Protein AF-A0A6N8WVZ4-F1 (afdb_monomer)

pLDDT: mean 86.95, std 9.72, range [44.91, 97.88]

Structure (mmCIF, N/CA/C/O backbone):
data_AF-A0A6N8WVZ4-F1
#
_entry.id   AF-A0A6N8WVZ4-F1
#
loop_
_atom_site.group_PDB
_atom_site.id
_atom_site.type_symbol
_atom_site.label_atom_id
_atom_site.label_alt_id
_atom_site.label_comp_id
_atom_site.label_asym_id
_atom_site.label_entity_id
_atom_site.label_seq_id
_atom_site.pdbx_PDB_ins_code
_atom_site.Cartn_x
_atom_site.Cartn_y
_atom_site.Cartn_z
_atom_site.occupancy
_atom_site.B_iso_or_equiv
_atom_site.auth_seq_id
_atom_site.auth_comp_id
_atom_site.auth_asym_id
_atom_site.auth_atom_id
_atom_site.pdbx_PDB_model_num
ATOM 1 N N . MET A 1 1 ? -8.838 -3.954 21.767 1.00 61.12 1 MET A N 1
ATOM 2 C CA . MET A 1 1 ? -8.403 -4.044 20.353 1.00 61.12 1 MET A CA 1
ATOM 3 C C . MET A 1 1 ? -7.242 -5.026 20.199 1.00 61.12 1 MET A C 1
ATOM 5 O O . MET A 1 1 ? -7.383 -5.978 19.446 1.00 61.12 1 MET A O 1
ATOM 9 N N . ILE A 1 2 ? -6.180 -4.869 20.997 1.00 67.56 2 ILE A N 1
ATOM 10 C CA . ILE A 1 2 ? -4.970 -5.716 21.056 1.00 67.56 2 ILE A CA 1
ATOM 11 C C . ILE A 1 2 ? -5.276 -7.231 21.002 1.00 67.56 2 ILE A C 1
ATOM 13 O O . ILE A 1 2 ? -4.860 -7.887 20.056 1.00 67.56 2 ILE A O 1
ATOM 17 N N . HIS A 1 3 ? -6.106 -7.777 21.901 1.00 67.56 3 HIS A N 1
ATOM 18 C CA . HIS A 1 3 ? -6.432 -9.220 21.909 1.00 67.56 3 HIS A CA 1
ATOM 19 C C . HIS A 1 3 ? -7.090 -9.767 20.631 1.00 67.56 3 HIS A C 1
ATOM 21 O O . HIS A 1 3 ? -6.961 -10.955 20.360 1.00 67.56 3 HIS A O 1
ATOM 27 N N . ARG A 1 4 ? -7.801 -8.935 19.858 1.00 72.19 4 ARG A N 1
ATOM 28 C CA . ARG A 1 4 ? -8.479 -9.380 18.630 1.00 72.19 4 ARG A CA 1
ATOM 29 C C . ARG A 1 4 ? -7.605 -9.251 17.391 1.00 72.19 4 ARG A C 1
ATOM 31 O O . ARG A 1 4 ? -7.777 -10.040 16.478 1.00 72.19 4 ARG A O 1
ATOM 38 N N . LEU A 1 5 ? -6.699 -8.273 17.355 1.00 70.62 5 LEU A N 1
ATOM 39 C CA . LEU A 1 5 ? -5.839 -8.022 16.192 1.00 70.62 5 LEU A CA 1
ATOM 40 C C . LEU A 1 5 ? -4.532 -8.812 16.236 1.00 70.62 5 LEU A C 1
ATOM 42 O O . LEU A 1 5 ? -4.046 -9.235 15.197 1.00 70.62 5 LEU A O 1
ATOM 46 N N . LEU A 1 6 ? -3.979 -9.051 17.424 1.00 73.88 6 LEU A N 1
ATOM 47 C CA . LEU A 1 6 ? -2.686 -9.723 17.552 1.00 73.88 6 LEU A CA 1
ATOM 48 C C . LEU A 1 6 ? -2.629 -11.160 17.025 1.00 73.88 6 LEU A C 1
ATOM 50 O O . LEU A 1 6 ? -1.602 -11.500 16.444 1.00 73.88 6 LEU A O 1
ATOM 54 N N . PRO A 1 7 ? -3.683 -11.992 17.138 1.00 80.94 7 PRO A N 1
ATOM 55 C CA . PRO A 1 7 ? -3.696 -13.287 16.463 1.00 80.94 7 PRO A CA 1
ATOM 56 C C . PRO A 1 7 ? -3.459 -13.152 14.952 1.00 80.94 7 PRO A C 1
ATOM 58 O O . PRO A 1 7 ? -2.631 -13.871 14.401 1.00 80.94 7 PRO A O 1
ATOM 61 N N . TRP A 1 8 ? -4.089 -12.167 14.300 1.00 80.25 8 TRP A N 1
ATOM 62 C CA . TRP A 1 8 ? -3.876 -11.889 12.876 1.00 80.25 8 TRP A CA 1
ATOM 63 C C . TRP A 1 8 ? -2.447 -11.440 12.582 1.00 80.25 8 TRP A C 1
ATOM 65 O O . TRP A 1 8 ? -1.879 -11.852 11.576 1.00 80.25 8 TRP A O 1
ATOM 75 N N . THR A 1 9 ? -1.838 -10.645 13.467 1.00 83.19 9 THR A N 1
ATOM 76 C CA . THR A 1 9 ? -0.431 -10.246 13.331 1.00 83.19 9 THR A CA 1
ATOM 77 C C . THR A 1 9 ? 0.498 -11.457 13.342 1.00 83.19 9 THR A C 1
ATOM 79 O O . THR A 1 9 ? 1.360 -11.559 12.476 1.00 83.19 9 THR A O 1
ATOM 82 N N . PHE A 1 10 ? 0.320 -12.403 14.269 1.00 85.75 10 PHE A N 1
ATOM 83 C CA . PHE A 1 10 ? 1.171 -13.597 14.326 1.00 85.75 10 PHE A CA 1
ATOM 84 C C . PHE A 1 10 ? 0.939 -14.547 13.152 1.00 85.75 10 PHE A C 1
ATOM 86 O O . PHE A 1 10 ? 1.906 -15.087 12.621 1.00 85.75 10 PHE A O 1
ATOM 93 N N . VAL A 1 11 ? -0.309 -14.700 12.697 1.00 88.88 11 VAL A N 1
ATOM 94 C CA . VAL A 1 11 ? -0.609 -15.452 11.469 1.00 88.88 11 VAL A CA 1
ATOM 95 C C . VAL A 1 11 ? 0.087 -14.806 10.270 1.00 88.88 11 VAL A C 1
ATOM 97 O O . VAL A 1 11 ? 0.770 -15.498 9.522 1.00 88.88 11 VAL A O 1
ATOM 100 N N . ALA A 1 12 ? 0.002 -13.482 10.120 1.00 87.62 12 ALA A N 1
ATOM 101 C CA . ALA A 1 12 ? 0.683 -12.763 9.046 1.00 87.62 12 ALA A CA 1
ATOM 102 C C . ALA A 1 12 ? 2.213 -12.904 9.126 1.00 87.62 12 ALA A C 1
ATOM 104 O O . ALA A 1 12 ? 2.861 -13.101 8.102 1.00 87.62 12 ALA A O 1
ATOM 105 N N . LEU A 1 13 ? 2.801 -12.852 10.326 1.00 89.81 13 LEU A N 1
ATOM 106 C CA . LEU A 1 13 ? 4.235 -13.085 10.529 1.00 89.81 13 LEU A CA 1
ATOM 107 C C . LEU A 1 13 ? 4.649 -14.505 10.134 1.00 89.81 13 LEU A C 1
ATOM 109 O O . LEU A 1 13 ? 5.660 -14.667 9.457 1.00 89.81 13 LEU A O 1
ATOM 113 N N . ALA A 1 14 ? 3.864 -15.516 10.510 1.00 90.25 14 ALA A N 1
ATOM 114 C CA . ALA A 1 14 ? 4.122 -16.903 10.138 1.00 90.25 14 ALA A CA 1
ATOM 115 C C . ALA A 1 14 ? 4.023 -17.102 8.618 1.00 90.25 14 ALA A C 1
ATOM 117 O O . ALA A 1 14 ? 4.927 -17.673 8.013 1.00 90.25 14 ALA A O 1
ATOM 118 N N . VAL A 1 15 ? 2.979 -16.560 7.985 1.00 91.94 15 VAL A N 1
ATOM 119 C CA . VAL A 1 15 ? 2.819 -16.590 6.524 1.00 91.94 15 VAL A CA 1
ATOM 120 C C . VAL A 1 15 ? 3.989 -15.883 5.837 1.00 91.94 15 VAL A C 1
ATOM 122 O O . VAL A 1 15 ? 4.564 -16.436 4.903 1.00 91.94 15 VAL A O 1
ATOM 125 N N . ASN A 1 16 ? 4.406 -14.709 6.317 1.00 90.62 16 ASN A N 1
ATOM 126 C CA . ASN A 1 16 ? 5.545 -13.971 5.760 1.00 90.62 16 ASN A CA 1
ATOM 127 C C . ASN A 1 16 ? 6.873 -14.716 5.941 1.00 90.62 16 ASN A C 1
ATOM 129 O O . ASN A 1 16 ? 7.728 -14.645 5.064 1.00 90.62 16 ASN A O 1
ATOM 133 N N . LEU A 1 17 ? 7.053 -15.435 7.052 1.00 90.25 17 LEU A N 1
ATOM 134 C CA . LEU A 1 17 ? 8.236 -16.261 7.285 1.00 90.25 17 LEU A CA 1
ATOM 135 C C . LEU A 1 17 ? 8.289 -17.439 6.305 1.00 90.25 17 LEU A C 1
ATOM 137 O O . LEU A 1 17 ? 9.324 -17.663 5.685 1.00 90.25 17 LEU A O 1
ATOM 141 N N . VAL A 1 18 ? 7.172 -18.156 6.137 1.00 92.88 18 VAL A N 1
ATOM 142 C CA . VAL A 1 18 ? 7.072 -19.307 5.225 1.00 92.88 18 VAL A CA 1
ATOM 143 C C . VAL A 1 18 ? 7.220 -18.869 3.771 1.00 92.88 18 VAL A C 1
ATOM 145 O O . VAL A 1 18 ? 8.019 -19.420 3.028 1.00 92.88 18 VAL A O 1
ATOM 148 N N . THR A 1 19 ? 6.480 -17.850 3.345 1.00 90.19 19 THR A N 1
ATOM 149 C CA . THR A 1 19 ? 6.570 -17.349 1.964 1.00 90.19 19 THR A CA 1
ATOM 150 C C . THR A 1 19 ? 7.916 -16.680 1.685 1.00 90.19 19 THR A C 1
ATOM 152 O O . THR A 1 19 ? 8.476 -16.846 0.606 1.00 90.19 19 THR A O 1
ATOM 155 N N . GLY A 1 20 ? 8.480 -15.971 2.666 1.00 84.88 20 GLY A N 1
ATOM 156 C CA . GLY A 1 20 ? 9.801 -15.356 2.583 1.00 84.88 20 GLY A CA 1
ATOM 157 C C . GLY A 1 20 ? 10.936 -16.371 2.460 1.00 84.88 20 GLY A C 1
ATOM 158 O O . GLY A 1 20 ? 11.857 -16.151 1.674 1.00 84.88 20 GLY A O 1
ATOM 159 N N . SER A 1 21 ? 10.871 -17.491 3.188 1.00 87.88 21 SER A N 1
ATOM 160 C CA . SER A 1 21 ? 11.900 -18.533 3.115 1.00 87.88 21 SER A CA 1
ATOM 161 C C . SER A 1 21 ? 11.953 -19.187 1.734 1.00 87.88 21 SER A C 1
ATOM 163 O O . SER A 1 21 ? 13.048 -19.444 1.237 1.00 87.88 21 SER A O 1
ATOM 165 N N . LEU A 1 22 ? 10.809 -19.348 1.058 1.00 90.81 22 LEU A N 1
ATOM 166 C CA . LEU A 1 22 ? 10.761 -19.843 -0.323 1.00 90.81 22 LEU A CA 1
ATOM 167 C C . LEU A 1 22 ? 11.567 -18.960 -1.288 1.00 90.81 22 LEU A C 1
ATOM 169 O O . LEU A 1 22 ? 12.252 -19.488 -2.158 1.00 90.81 22 LEU A O 1
ATOM 173 N N . PHE A 1 23 ? 11.559 -17.633 -1.116 1.00 85.12 23 PHE A N 1
ATOM 174 C CA . PHE A 1 23 ? 12.371 -16.735 -1.949 1.00 85.12 23 PHE A CA 1
ATOM 175 C C . PHE A 1 23 ? 13.873 -16.907 -1.712 1.00 85.12 23 PHE A C 1
ATOM 177 O O . PHE A 1 23 ? 14.650 -16.901 -2.669 1.00 85.12 23 PHE A O 1
ATOM 184 N N . VAL A 1 24 ? 14.280 -17.095 -0.453 1.00 87.25 24 VAL A N 1
ATOM 185 C CA . VAL A 1 24 ? 15.683 -17.362 -0.105 1.00 87.25 24 VAL A CA 1
ATOM 186 C C . VAL A 1 24 ? 16.134 -18.689 -0.710 1.00 87.25 24 VAL A C 1
ATOM 188 O O . VAL A 1 24 ? 17.209 -18.749 -1.295 1.00 87.25 24 VAL A O 1
ATOM 191 N N . LEU A 1 25 ? 15.293 -19.726 -0.643 1.00 90.44 25 LEU A N 1
ATOM 192 C CA . LEU A 1 25 ? 15.574 -21.025 -1.257 1.00 90.44 25 LEU A CA 1
ATOM 193 C C . LEU A 1 25 ? 15.633 -20.947 -2.788 1.00 90.44 25 LEU A C 1
ATOM 195 O O . LEU A 1 25 ? 16.476 -21.595 -3.399 1.00 90.44 25 LEU A O 1
ATOM 199 N N . ALA A 1 26 ? 14.774 -20.135 -3.410 1.00 89.25 26 ALA A N 1
ATOM 200 C CA . ALA A 1 26 ? 14.734 -19.983 -4.860 1.00 89.25 26 ALA A CA 1
ATOM 201 C C . ALA A 1 26 ? 15.946 -19.222 -5.426 1.00 89.25 26 ALA A C 1
ATOM 203 O O . ALA A 1 26 ? 16.361 -19.486 -6.552 1.00 89.25 26 ALA A O 1
ATOM 204 N N . ARG A 1 27 ? 16.509 -18.253 -4.685 1.00 86.25 27 ARG A N 1
ATOM 205 C CA . ARG A 1 27 ? 17.673 -17.453 -5.126 1.00 86.25 27 ARG A CA 1
ATOM 206 C C . ARG A 1 27 ? 18.681 -17.206 -3.992 1.00 86.25 27 ARG A C 1
ATOM 208 O O . ARG A 1 27 ? 18.906 -16.049 -3.631 1.00 86.25 27 ARG A O 1
ATOM 215 N N . PRO A 1 28 ? 19.345 -18.243 -3.455 1.00 89.44 28 PRO A N 1
ATOM 216 C CA . PRO A 1 28 ? 20.140 -18.133 -2.229 1.00 89.44 28 PRO A CA 1
ATOM 217 C C . PRO A 1 28 ? 21.247 -17.081 -2.328 1.00 89.44 28 PRO A C 1
ATOM 219 O O . PRO A 1 28 ? 21.386 -16.253 -1.432 1.00 89.44 28 PRO A O 1
ATOM 222 N N . VAL A 1 29 ? 21.962 -17.018 -3.454 1.00 85.06 29 VAL A N 1
ATOM 223 C CA . VAL A 1 29 ? 23.049 -16.043 -3.663 1.00 85.06 29 VAL A CA 1
ATOM 224 C C . VAL A 1 29 ? 22.549 -14.595 -3.574 1.00 85.06 29 VAL A C 1
ATOM 226 O O . VAL A 1 29 ? 23.193 -13.766 -2.934 1.00 85.06 29 VAL A O 1
ATOM 229 N N . ARG A 1 30 ? 21.367 -14.293 -4.137 1.00 81.31 30 ARG A N 1
ATOM 230 C CA . ARG A 1 30 ? 20.791 -12.935 -4.127 1.00 81.31 30 ARG A CA 1
ATOM 231 C C . ARG A 1 30 ? 20.369 -12.486 -2.730 1.00 81.31 30 ARG A C 1
ATOM 233 O O . ARG A 1 30 ? 20.331 -11.288 -2.474 1.00 81.31 30 ARG A O 1
ATOM 240 N N . TYR A 1 31 ? 20.021 -13.419 -1.845 1.00 84.38 31 TYR A N 1
ATOM 241 C CA . TYR A 1 31 ? 19.524 -13.087 -0.510 1.00 84.38 31 TYR A CA 1
ATOM 242 C C . TYR A 1 31 ? 20.599 -13.164 0.575 1.00 84.38 31 TYR A C 1
ATOM 244 O O . TYR A 1 31 ? 20.563 -12.365 1.504 1.00 84.38 31 TYR A O 1
ATOM 252 N N . VAL A 1 32 ? 21.557 -14.086 0.465 1.00 86.06 32 VAL A N 1
ATOM 253 C CA . VAL A 1 32 ? 22.571 -14.312 1.507 1.00 86.06 32 VAL A CA 1
ATOM 254 C C . VAL A 1 32 ? 23.637 -13.214 1.521 1.00 86.06 32 VAL A C 1
ATOM 256 O O . VAL A 1 32 ? 24.032 -12.771 2.594 1.00 86.06 32 VAL A O 1
ATOM 259 N N . TYR A 1 33 ? 24.075 -12.737 0.353 1.00 85.06 33 TYR A N 1
ATOM 260 C CA . TYR A 1 33 ? 25.182 -11.773 0.249 1.00 85.06 33 TYR A CA 1
ATOM 261 C C . TYR A 1 33 ? 24.731 -10.320 0.055 1.00 85.06 33 TYR A C 1
ATOM 263 O O . TYR A 1 33 ? 25.550 -9.440 -0.195 1.00 85.06 33 TYR A O 1
ATOM 271 N N . ASN A 1 34 ? 23.430 -10.047 0.157 1.00 87.38 34 ASN A N 1
ATOM 272 C CA . ASN A 1 34 ? 22.883 -8.727 -0.125 1.00 87.38 34 ASN A CA 1
ATOM 273 C C . ASN A 1 34 ? 22.783 -7.877 1.158 1.00 87.38 34 ASN A C 1
ATOM 275 O O . ASN A 1 34 ? 22.018 -8.231 2.062 1.00 87.38 34 ASN A O 1
ATOM 279 N N . PRO A 1 35 ? 23.481 -6.728 1.249 1.00 89.56 35 PRO A N 1
ATOM 280 C CA . PRO A 1 35 ? 23.473 -5.888 2.451 1.00 89.56 35 PRO A CA 1
ATOM 281 C C . PRO A 1 35 ? 22.079 -5.337 2.791 1.00 89.56 35 PRO A C 1
ATOM 283 O O . PRO A 1 35 ? 21.769 -5.109 3.962 1.00 89.56 35 PRO A O 1
ATOM 286 N N . VAL A 1 36 ? 21.197 -5.186 1.796 1.00 90.75 36 VAL A N 1
ATOM 287 C CA . VAL A 1 36 ? 19.809 -4.747 1.999 1.00 90.75 36 VAL A CA 1
ATOM 288 C C . VAL A 1 36 ? 19.005 -5.797 2.767 1.00 90.75 36 VAL A C 1
ATOM 290 O O . VAL A 1 36 ? 18.137 -5.450 3.568 1.00 90.75 36 VAL A O 1
ATOM 293 N N . VAL A 1 37 ? 19.305 -7.087 2.578 1.00 91.06 37 VAL A N 1
ATOM 294 C CA . VAL A 1 37 ? 18.673 -8.167 3.350 1.00 91.06 37 VAL A CA 1
ATOM 295 C C . VAL A 1 37 ? 19.109 -8.098 4.810 1.00 91.06 37 VAL A C 1
ATOM 297 O O . VAL A 1 37 ? 18.257 -8.179 5.694 1.00 91.06 37 VAL A O 1
ATOM 300 N N . SER A 1 38 ? 20.394 -7.860 5.078 1.00 90.75 38 SER A N 1
ATOM 301 C CA . SER A 1 38 ? 20.900 -7.660 6.442 1.00 90.75 38 SER A CA 1
ATOM 302 C C . SER A 1 38 ? 20.220 -6.473 7.128 1.00 90.75 38 SER A C 1
AT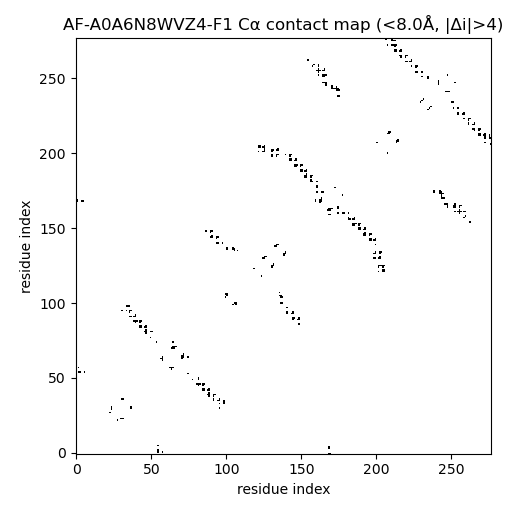OM 304 O O . SER A 1 38 ? 19.742 -6.608 8.254 1.00 90.75 38 SER A O 1
ATOM 306 N N . PHE A 1 39 ? 20.078 -5.340 6.431 1.00 92.69 39 PHE A N 1
ATOM 307 C CA . PHE A 1 39 ? 19.326 -4.188 6.935 1.00 92.69 39 PHE A CA 1
ATOM 308 C C . PHE A 1 39 ? 17.852 -4.534 7.201 1.00 92.69 39 PHE A C 1
ATOM 310 O O . PHE A 1 39 ? 17.313 -4.221 8.264 1.00 92.69 39 PHE A O 1
ATOM 317 N N . LYS A 1 40 ? 17.202 -5.259 6.281 1.00 92.88 40 LYS A N 1
ATOM 318 C CA . LYS A 1 40 ? 15.819 -5.721 6.455 1.00 92.88 40 LYS A CA 1
ATOM 319 C C . LYS A 1 40 ? 15.662 -6.555 7.722 1.00 92.88 40 LYS A C 1
ATOM 321 O O . LYS A 1 40 ? 14.704 -6.347 8.462 1.00 92.88 40 LYS A O 1
ATOM 326 N N . LEU A 1 41 ? 16.582 -7.483 7.982 1.00 93.06 41 LEU A N 1
ATOM 327 C CA . LEU A 1 41 ? 16.564 -8.316 9.185 1.00 93.06 41 LEU A CA 1
ATOM 328 C C . LEU A 1 41 ? 16.846 -7.497 10.452 1.00 93.06 41 LEU A C 1
ATOM 330 O O . LEU A 1 41 ? 16.158 -7.694 11.455 1.00 93.06 41 LEU A O 1
ATOM 334 N N . ALA A 1 42 ? 17.766 -6.530 10.389 1.00 94.69 42 ALA A N 1
ATOM 335 C CA . ALA A 1 42 ? 18.060 -5.607 11.486 1.00 94.69 42 ALA A CA 1
ATOM 336 C C . ALA A 1 42 ? 16.858 -4.725 11.867 1.00 94.69 42 ALA A C 1
ATOM 338 O O . ALA A 1 42 ? 16.727 -4.341 13.024 1.00 94.69 42 ALA A O 1
ATOM 339 N N . CYS A 1 43 ? 15.945 -4.442 10.933 1.00 95.31 43 CYS A N 1
ATOM 340 C CA . CYS A 1 43 ? 14.665 -3.802 11.241 1.00 95.31 43 CYS A CA 1
ATOM 341 C C . CYS A 1 43 ? 13.584 -4.810 11.673 1.00 95.31 43 CYS A C 1
ATOM 343 O O . CYS A 1 43 ? 12.841 -4.557 12.622 1.00 95.31 43 CYS A O 1
ATOM 345 N N . LEU A 1 44 ? 13.480 -5.956 10.993 1.00 93.69 44 LEU A N 1
ATOM 346 C CA . LEU A 1 44 ? 12.410 -6.933 11.208 1.00 93.69 44 LEU A CA 1
ATOM 347 C C . LEU A 1 44 ? 12.492 -7.595 12.586 1.00 93.69 44 LEU A C 1
ATOM 349 O O . LEU A 1 44 ? 11.471 -7.719 13.259 1.00 93.69 44 LEU A O 1
ATOM 353 N N . ILE A 1 45 ? 13.685 -8.017 13.013 1.00 94.44 45 ILE A N 1
ATOM 354 C CA . ILE A 1 45 ? 13.865 -8.750 14.272 1.00 94.44 45 ILE A CA 1
ATOM 355 C C . ILE A 1 45 ? 13.429 -7.888 15.473 1.00 94.44 45 ILE A C 1
ATOM 357 O O . ILE A 1 45 ? 12.573 -8.348 16.236 1.00 94.44 45 ILE A O 1
ATOM 361 N N . PRO A 1 46 ? 13.894 -6.628 15.630 1.00 95.00 46 PRO A N 1
ATOM 362 C CA . PRO A 1 46 ? 13.389 -5.745 16.678 1.00 95.00 46 PRO A CA 1
ATOM 363 C C . PRO A 1 46 ? 11.891 -5.462 16.560 1.00 95.00 46 PRO A C 1
ATOM 365 O O . PRO A 1 46 ? 11.204 -5.451 17.578 1.00 95.00 46 PRO A O 1
ATOM 368 N N . ALA A 1 47 ? 11.357 -5.269 15.347 1.00 93.25 47 ALA A N 1
ATOM 369 C CA . ALA A 1 47 ? 9.925 -5.027 15.145 1.00 93.25 47 ALA A CA 1
ATOM 370 C C . ALA A 1 47 ? 9.061 -6.182 15.673 1.00 93.25 47 ALA A C 1
ATOM 372 O O . ALA A 1 47 ? 8.085 -5.958 16.393 1.00 93.25 47 ALA A O 1
ATOM 373 N N . VAL A 1 48 ? 9.449 -7.424 15.368 1.00 92.62 48 VAL A N 1
ATOM 374 C CA . VAL A 1 48 ? 8.766 -8.624 15.864 1.00 92.62 48 VAL A CA 1
ATOM 375 C C . VAL A 1 48 ? 8.942 -8.769 17.375 1.00 92.62 48 VAL A C 1
ATOM 377 O O . VAL A 1 48 ? 7.965 -9.043 18.071 1.00 92.62 48 VAL A O 1
ATOM 380 N N . ALA A 1 49 ? 10.147 -8.533 17.902 1.00 93.19 49 ALA A N 1
ATOM 381 C CA . ALA A 1 49 ? 10.413 -8.599 19.339 1.00 93.19 49 ALA A CA 1
ATOM 382 C C . ALA A 1 49 ? 9.572 -7.581 20.130 1.00 93.19 49 ALA A C 1
ATOM 384 O O . ALA A 1 49 ? 8.966 -7.930 21.143 1.00 93.19 49 ALA A O 1
ATOM 385 N N . MET A 1 50 ? 9.463 -6.342 19.642 1.00 93.12 50 MET A N 1
ATOM 386 C CA . MET A 1 50 ? 8.620 -5.298 20.231 1.00 93.12 50 MET A CA 1
ATOM 387 C C . MET A 1 50 ? 7.129 -5.658 20.174 1.00 93.12 50 MET A C 1
ATOM 389 O O . MET A 1 50 ? 6.422 -5.507 21.173 1.00 93.12 50 MET A O 1
ATOM 393 N N . ALA A 1 51 ? 6.646 -6.182 19.042 1.00 89.12 51 ALA A N 1
ATOM 394 C CA . ALA A 1 51 ? 5.263 -6.643 18.910 1.00 89.12 51 ALA A CA 1
ATOM 395 C C . ALA A 1 51 ? 4.952 -7.793 19.884 1.00 89.12 51 ALA A C 1
ATOM 397 O O . ALA A 1 51 ? 3.913 -7.785 20.554 1.00 89.12 51 ALA A O 1
ATOM 398 N N . PHE A 1 52 ? 5.878 -8.747 20.015 1.00 89.75 52 PHE A N 1
ATOM 399 C CA . PHE A 1 52 ? 5.779 -9.838 20.978 1.00 89.75 52 PHE A CA 1
ATOM 400 C C . PHE A 1 52 ? 5.789 -9.325 22.421 1.00 89.75 52 PHE A C 1
ATOM 402 O O . PHE A 1 52 ? 4.954 -9.750 23.216 1.00 89.75 52 PHE A O 1
ATOM 409 N N . ALA A 1 53 ? 6.659 -8.369 22.759 1.00 90.00 53 ALA A N 1
ATOM 410 C CA . ALA A 1 53 ? 6.720 -7.771 24.091 1.00 90.00 53 ALA A CA 1
ATOM 411 C C . ALA A 1 53 ? 5.400 -7.080 24.473 1.00 90.00 53 ALA A C 1
ATOM 413 O O . ALA A 1 53 ? 4.868 -7.329 25.557 1.00 90.00 53 ALA A O 1
ATOM 414 N N . ILE A 1 54 ? 4.819 -6.279 23.569 1.00 88.50 54 ILE A N 1
ATOM 415 C CA . ILE A 1 54 ? 3.510 -5.638 23.784 1.00 88.50 54 ILE A CA 1
ATOM 416 C C . ILE A 1 54 ? 2.420 -6.685 24.021 1.00 88.50 54 ILE A C 1
ATOM 418 O O . ILE A 1 54 ? 1.629 -6.552 24.960 1.00 88.50 54 ILE A O 1
ATOM 422 N N . TRP A 1 55 ? 2.375 -7.723 23.183 1.00 86.75 55 TRP A N 1
ATOM 423 C CA . TRP A 1 55 ? 1.405 -8.807 23.316 1.00 86.75 55 TRP A CA 1
ATOM 424 C C . TRP A 1 55 ? 1.549 -9.545 24.644 1.00 86.75 55 TRP A C 1
ATOM 426 O O . TRP A 1 55 ? 0.563 -9.726 25.360 1.00 86.75 55 TRP A O 1
ATOM 436 N N . TRP A 1 56 ? 2.776 -9.933 24.984 1.00 87.81 56 TRP A N 1
ATOM 437 C CA . TRP A 1 56 ? 3.100 -10.689 26.184 1.00 87.81 56 TRP A CA 1
ATOM 438 C C . TRP A 1 56 ? 2.717 -9.922 27.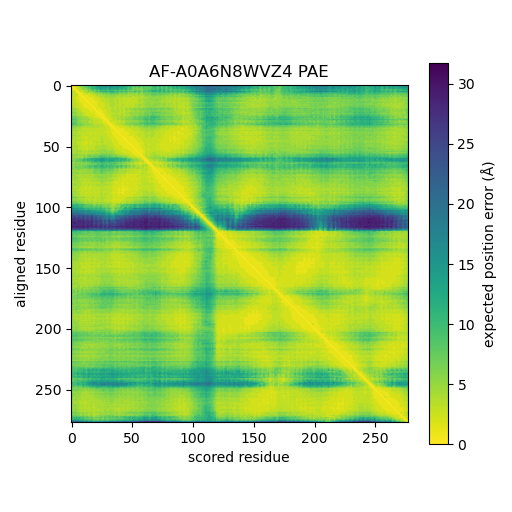450 1.00 87.81 56 TRP A C 1
ATOM 440 O O . TRP A 1 56 ? 2.032 -10.465 28.318 1.00 87.81 56 TRP A O 1
ATOM 450 N N . MET A 1 57 ? 3.080 -8.638 27.531 1.00 88.44 57 MET A N 1
ATOM 451 C CA . MET A 1 57 ? 2.734 -7.785 28.672 1.00 88.44 57 MET A CA 1
ATOM 452 C C . MET A 1 57 ? 1.222 -7.584 28.795 1.00 88.44 57 MET A C 1
ATOM 454 O O . MET A 1 57 ? 0.672 -7.718 29.887 1.00 88.44 57 MET A O 1
ATOM 458 N N . ASN A 1 58 ? 0.524 -7.354 27.679 1.00 85.88 58 ASN A N 1
ATOM 459 C CA . ASN A 1 58 ? -0.929 -7.188 27.698 1.00 85.88 58 ASN A CA 1
ATOM 460 C C . ASN A 1 58 ? -1.686 -8.500 27.997 1.00 85.88 58 ASN A C 1
ATOM 462 O O . ASN A 1 58 ? -2.833 -8.455 28.436 1.00 85.88 58 ASN A O 1
ATOM 466 N N . ARG A 1 59 ? -1.078 -9.672 27.759 1.00 84.25 59 ARG A N 1
ATOM 467 C CA . ARG A 1 59 ? -1.648 -10.968 28.161 1.00 84.25 59 ARG A CA 1
ATOM 468 C C . ARG A 1 59 ? -1.502 -11.218 29.664 1.00 84.25 59 ARG A C 1
ATOM 470 O O . ARG A 1 59 ? -2.380 -11.842 30.246 1.00 84.25 59 ARG A O 1
ATOM 477 N N . ARG A 1 60 ? -0.406 -10.755 30.275 1.00 85.62 60 ARG A N 1
ATOM 478 C CA . ARG A 1 60 ? -0.159 -10.911 31.718 1.00 85.62 60 ARG A CA 1
ATOM 479 C C . ARG A 1 60 ? -1.063 -10.026 32.567 1.00 85.62 60 ARG A C 1
ATOM 481 O O . ARG A 1 60 ? -1.517 -10.462 33.615 1.00 85.62 60 ARG A O 1
ATOM 488 N N . GLU A 1 61 ? -1.306 -8.796 32.127 1.00 84.31 61 GLU A N 1
ATOM 489 C CA . GLU A 1 61 ? -2.078 -7.827 32.898 1.00 84.31 61 GLU A CA 1
ATOM 490 C C . GLU A 1 61 ? -2.914 -6.933 31.974 1.00 84.31 61 GLU A C 1
ATOM 492 O O . GLU A 1 61 ? -2.387 -6.205 31.127 1.00 84.31 61 GLU A O 1
ATOM 497 N N . HIS A 1 62 ? -4.238 -6.963 32.148 1.00 80.00 62 HIS A N 1
ATOM 498 C CA . HIS A 1 62 ? -5.137 -6.095 31.392 1.00 80.00 62 HIS A CA 1
ATOM 499 C C . HIS A 1 62 ? -4.851 -4.619 31.699 1.00 80.00 62 HIS A C 1
ATOM 501 O O . HIS A 1 62 ? -4.804 -4.203 32.859 1.00 80.00 62 HIS A O 1
ATOM 507 N N . GLY A 1 63 ? -4.657 -3.827 30.641 1.00 80.88 63 GLY A N 1
ATOM 508 C CA . GLY A 1 63 ? -4.383 -2.393 30.755 1.00 80.88 63 GLY A CA 1
ATOM 509 C C . GLY A 1 63 ? -2.978 -2.057 31.261 1.00 80.88 63 GLY A C 1
ATOM 510 O O . GLY A 1 63 ? -2.760 -0.923 31.672 1.00 80.88 63 GLY A O 1
ATOM 511 N N . TYR A 1 64 ? -2.023 -3.001 31.227 1.00 86.25 64 TYR A N 1
ATOM 512 C CA . TYR A 1 64 ? -0.650 -2.823 31.733 1.00 86.25 64 TYR A CA 1
ATOM 513 C C . TYR A 1 64 ? -0.023 -1.464 31.371 1.00 86.25 64 TYR A C 1
ATOM 515 O O . TYR A 1 64 ? 0.558 -0.800 32.232 1.00 86.25 64 TYR A O 1
ATOM 523 N N . TRP A 1 65 ? -0.164 -1.055 30.105 1.00 85.75 65 TRP A N 1
ATOM 524 C CA . TRP A 1 65 ? 0.453 0.141 29.527 1.00 85.75 65 TRP A CA 1
ATOM 525 C C . TRP A 1 65 ? -0.219 1.463 29.922 1.00 85.75 65 TRP A C 1
ATOM 527 O O . TRP A 1 65 ? 0.413 2.508 29.826 1.00 85.75 65 TRP A O 1
ATOM 537 N N . GLU A 1 66 ? -1.471 1.431 30.379 1.00 87.44 66 GLU A N 1
ATOM 538 C CA . GLU A 1 66 ? -2.266 2.630 30.694 1.00 87.44 66 GLU A CA 1
ATOM 539 C C . GLU A 1 66 ? -2.222 2.993 32.187 1.00 87.44 66 GLU A C 1
ATOM 541 O O . GLU A 1 66 ? -2.711 4.045 32.586 1.00 87.44 66 GLU A O 1
ATOM 546 N N . ARG A 1 67 ? -1.609 2.147 33.027 1.00 86.75 67 ARG A N 1
ATOM 547 C CA . ARG A 1 67 ? -1.608 2.320 34.489 1.00 86.75 67 ARG A CA 1
ATOM 548 C C . ARG A 1 67 ? -0.721 3.443 35.001 1.00 86.75 67 ARG A C 1
ATOM 550 O O . ARG A 1 67 ? -1.021 4.018 36.041 1.00 86.75 67 ARG A O 1
ATOM 557 N N . THR A 1 68 ? 0.396 3.713 34.333 1.00 91.81 68 THR A N 1
ATOM 558 C CA . THR A 1 68 ? 1.332 4.758 34.756 1.00 91.81 68 THR A CA 1
ATOM 559 C C . THR A 1 68 ? 1.776 5.597 33.565 1.00 91.81 68 THR A C 1
ATOM 561 O O . THR A 1 68 ? 1.925 5.064 32.459 1.00 91.81 68 THR A O 1
ATOM 564 N N . PRO A 1 69 ? 2.045 6.900 33.770 1.00 91.81 69 PRO A N 1
ATOM 565 C CA . PRO A 1 69 ? 2.508 7.777 32.697 1.00 91.81 69 PRO A CA 1
ATOM 566 C C . PRO A 1 69 ? 3.827 7.288 32.085 1.00 91.81 69 PRO A C 1
ATOM 568 O O . PRO A 1 69 ? 4.014 7.389 30.875 1.00 91.81 69 PRO A O 1
ATOM 571 N N . VAL A 1 70 ? 4.703 6.679 32.895 1.00 92.69 70 VAL A N 1
ATOM 572 C CA . VAL A 1 70 ? 5.963 6.081 32.429 1.00 92.69 70 VAL A CA 1
ATOM 573 C C . VAL A 1 70 ? 5.697 4.934 31.455 1.00 92.69 70 VAL A C 1
ATOM 575 O O . VAL A 1 70 ? 6.226 4.951 30.349 1.00 92.69 70 VAL A O 1
ATOM 578 N N . ARG A 1 71 ? 4.829 3.974 31.811 1.00 91.19 71 ARG A N 1
ATOM 579 C CA . ARG A 1 71 ? 4.499 2.839 30.931 1.00 91.19 71 ARG A CA 1
ATOM 580 C C . ARG A 1 71 ? 3.831 3.302 29.641 1.00 91.19 71 ARG A C 1
ATOM 582 O O . ARG A 1 71 ? 4.155 2.785 28.575 1.00 91.19 71 ARG A O 1
ATOM 589 N N . LEU A 1 72 ? 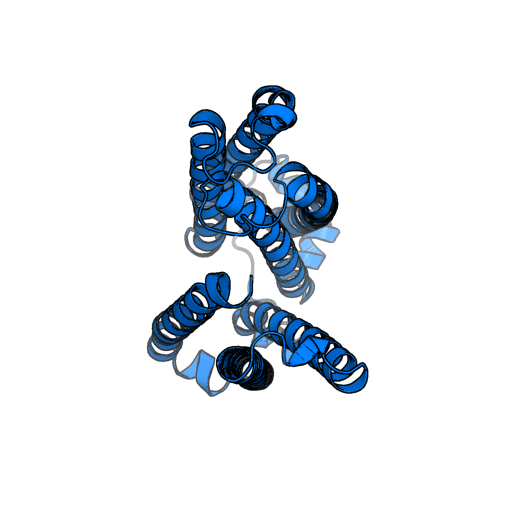2.956 4.303 29.716 1.00 90.38 72 LEU A N 1
ATOM 590 C CA . LEU A 1 72 ? 2.332 4.884 28.531 1.00 90.38 72 LEU A CA 1
ATOM 591 C C . LEU A 1 72 ? 3.373 5.554 27.620 1.00 90.38 72 LEU A C 1
ATOM 593 O O . LEU A 1 72 ? 3.330 5.381 26.402 1.00 90.38 72 LEU A O 1
ATOM 597 N N . GLY A 1 73 ? 4.328 6.283 28.203 1.00 91.50 73 GLY A N 1
ATOM 598 C CA . GLY A 1 73 ? 5.466 6.860 27.487 1.00 91.50 73 GLY A CA 1
ATOM 599 C C . GLY A 1 73 ? 6.315 5.790 26.797 1.00 91.50 73 GLY A C 1
ATOM 600 O O . GLY A 1 73 ? 6.595 5.904 25.605 1.00 91.50 73 GLY A O 1
ATOM 601 N N . THR A 1 74 ? 6.637 4.703 27.502 1.00 91.12 74 THR A N 1
ATOM 602 C CA . THR A 1 74 ? 7.360 3.554 26.938 1.00 91.12 74 THR A CA 1
ATOM 603 C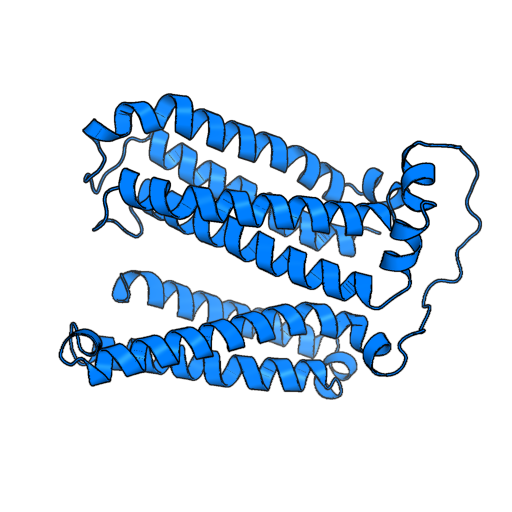 C . THR A 1 74 ? 6.585 2.905 25.791 1.00 91.12 74 THR A C 1
ATOM 605 O O . THR A 1 74 ? 7.165 2.650 24.741 1.00 91.12 74 THR A O 1
ATOM 608 N N . ALA A 1 75 ? 5.274 2.689 25.937 1.00 90.62 75 ALA A N 1
ATOM 609 C CA . ALA A 1 75 ? 4.439 2.125 24.875 1.00 90.62 75 ALA A CA 1
ATOM 610 C C . ALA A 1 75 ? 4.448 3.000 23.612 1.00 90.62 75 ALA A C 1
ATOM 612 O O . ALA A 1 75 ? 4.539 2.481 22.501 1.00 90.62 75 ALA A O 1
ATOM 613 N N . ARG A 1 76 ? 4.393 4.329 23.775 1.00 92.50 76 ARG A N 1
ATOM 614 C CA . ARG A 1 76 ? 4.490 5.287 22.663 1.00 92.50 76 ARG A CA 1
ATOM 615 C C . ARG A 1 76 ? 5.859 5.236 21.991 1.00 92.50 76 ARG A C 1
ATOM 617 O O . ARG A 1 76 ? 5.916 5.192 20.767 1.00 92.50 76 ARG A O 1
ATOM 624 N N . ALA A 1 77 ? 6.940 5.185 22.768 1.00 93.31 77 ALA A N 1
ATOM 625 C CA . ALA A 1 77 ? 8.291 5.049 22.230 1.00 93.31 77 ALA A CA 1
ATOM 626 C C . ALA A 1 77 ? 8.454 3.739 21.441 1.00 93.31 77 ALA A C 1
ATOM 628 O O . ALA A 1 77 ? 8.891 3.771 20.293 1.00 93.31 77 ALA A O 1
ATOM 629 N N . ILE A 1 78 ? 8.011 2.605 22.002 1.00 93.25 78 ILE A N 1
ATOM 630 C CA . ILE A 1 78 ? 8.009 1.304 21.314 1.00 93.25 78 ILE A CA 1
ATOM 631 C C . ILE A 1 78 ? 7.195 1.383 20.019 1.00 93.25 78 ILE A C 1
ATOM 633 O O . ILE A 1 78 ? 7.643 0.885 18.991 1.00 93.25 78 ILE A O 1
ATOM 637 N N . ALA A 1 79 ? 6.022 2.020 20.035 1.00 90.94 79 ALA A N 1
ATOM 638 C CA . ALA A 1 79 ? 5.189 2.159 18.844 1.00 90.94 79 ALA A CA 1
ATOM 639 C C . ALA A 1 79 ? 5.885 2.967 17.734 1.00 90.94 79 ALA A C 1
ATOM 641 O O . ALA A 1 79 ? 5.847 2.551 16.578 1.00 90.94 79 ALA A O 1
ATOM 642 N N . VAL A 1 80 ? 6.552 4.077 18.075 1.00 94.25 80 VAL A N 1
ATOM 643 C CA . VAL A 1 80 ? 7.308 4.896 17.110 1.00 94.25 80 VAL A CA 1
ATOM 644 C C . VAL A 1 80 ? 8.480 4.108 16.531 1.00 94.25 80 VAL A C 1
ATOM 646 O O . VAL A 1 80 ? 8.608 4.017 15.313 1.00 94.25 80 VAL A O 1
ATOM 649 N N . VAL A 1 81 ? 9.296 3.477 17.381 1.00 95.56 81 VAL A N 1
ATOM 650 C CA . VAL A 1 81 ? 10.446 2.677 16.929 1.00 95.56 81 VAL A CA 1
ATOM 651 C C . VAL A 1 81 ? 9.977 1.501 16.072 1.00 95.56 81 VAL A C 1
ATOM 653 O O . VAL A 1 81 ? 10.509 1.276 14.989 1.00 95.56 81 VAL A O 1
ATOM 656 N N . SER A 1 82 ? 8.921 0.801 16.492 1.00 94.56 82 SER A N 1
ATOM 657 C CA . SER A 1 82 ? 8.307 -0.278 15.717 1.00 94.56 82 SER A CA 1
ATOM 658 C C . SER A 1 82 ? 7.818 0.209 14.356 1.00 94.56 82 SER A C 1
ATOM 660 O O . SER A 1 82 ? 8.018 -0.492 13.369 1.00 94.56 82 SER A O 1
ATOM 662 N N . LEU A 1 83 ? 7.182 1.380 14.275 1.00 92.06 83 LEU A N 1
ATOM 663 C CA . LEU A 1 83 ? 6.716 1.938 13.007 1.00 92.06 83 LEU A CA 1
ATOM 664 C C . LEU A 1 83 ? 7.893 2.248 12.072 1.00 92.06 83 LEU A C 1
ATOM 666 O O . LEU A 1 83 ? 7.853 1.862 10.905 1.00 92.06 83 LEU A O 1
ATOM 670 N N . CYS A 1 84 ? 8.961 2.860 12.590 1.00 94.88 84 CYS A N 1
ATOM 671 C CA . CYS A 1 84 ? 10.189 3.107 11.831 1.00 94.88 84 CYS A CA 1
ATOM 672 C C . CYS A 1 84 ? 10.817 1.802 11.321 1.00 94.88 84 CYS A C 1
ATOM 674 O O . CYS A 1 84 ? 11.193 1.717 10.153 1.00 94.88 84 CYS A O 1
ATOM 676 N N . CYS A 1 85 ? 10.875 0.762 12.157 1.00 95.69 85 CYS A N 1
ATOM 677 C CA . CYS A 1 85 ? 11.366 -0.550 11.746 1.00 95.69 85 CYS A CA 1
ATOM 678 C C . CYS A 1 85 ? 10.496 -1.166 10.641 1.00 95.69 85 CYS A C 1
ATOM 680 O O . CYS A 1 85 ? 11.035 -1.667 9.657 1.00 95.69 85 CYS A O 1
ATOM 682 N N . TRP A 1 86 ? 9.164 -1.105 10.749 1.00 93.69 86 TRP A N 1
ATOM 683 C CA . TRP A 1 86 ? 8.269 -1.620 9.707 1.00 93.69 86 TRP A CA 1
ATOM 684 C C . TRP A 1 86 ? 8.424 -0.875 8.381 1.00 93.69 86 TRP A C 1
ATOM 686 O O . TRP A 1 86 ? 8.479 -1.517 7.332 1.00 93.69 86 TRP A O 1
ATOM 696 N N . ILE A 1 87 ? 8.571 0.452 8.421 1.00 93.31 87 ILE A N 1
ATOM 697 C CA . ILE A 1 87 ? 8.890 1.257 7.236 1.00 93.31 87 ILE A CA 1
ATOM 698 C C . ILE A 1 87 ? 10.224 0.794 6.640 1.00 93.31 87 ILE A C 1
ATOM 700 O O . ILE A 1 87 ? 10.277 0.490 5.451 1.00 93.31 87 ILE A O 1
ATOM 704 N N . GLY A 1 88 ? 11.268 0.636 7.459 1.00 93.25 88 GLY A N 1
ATOM 705 C CA . GLY A 1 88 ? 12.570 0.118 7.025 1.00 93.25 88 GLY A CA 1
ATOM 706 C C . GLY A 1 88 ? 12.477 -1.249 6.339 1.00 93.25 88 GLY A C 1
ATOM 707 O O . GLY A 1 88 ? 13.055 -1.442 5.272 1.00 93.25 88 GLY A O 1
ATOM 708 N N . VAL A 1 89 ? 11.676 -2.176 6.878 1.00 93.12 89 VAL A N 1
ATOM 709 C CA . VAL A 1 89 ? 11.421 -3.492 6.263 1.00 93.12 89 VAL A CA 1
ATOM 710 C C . VAL A 1 89 ? 10.741 -3.364 4.896 1.00 93.12 89 VAL A C 1
ATOM 712 O O . VAL A 1 89 ? 11.099 -4.094 3.966 1.00 93.12 89 VAL A O 1
ATOM 715 N N . MET A 1 90 ? 9.766 -2.459 4.760 1.00 91.56 90 MET A N 1
ATOM 716 C CA . MET A 1 90 ? 9.056 -2.219 3.498 1.00 91.56 90 MET A CA 1
ATOM 717 C C . MET A 1 90 ? 9.970 -1.599 2.437 1.00 91.56 90 MET A C 1
ATOM 719 O O . MET A 1 90 ? 9.963 -2.072 1.300 1.00 91.56 90 MET A O 1
ATOM 723 N N . LEU A 1 91 ? 10.780 -0.603 2.819 1.00 91.38 91 LEU A N 1
ATOM 724 C CA . LEU A 1 91 ? 11.790 0.016 1.954 1.00 91.38 91 LEU A CA 1
ATOM 725 C C . LEU A 1 91 ? 12.788 -1.042 1.474 1.00 91.38 91 LEU A C 1
ATOM 727 O O . LEU A 1 91 ? 12.920 -1.284 0.276 1.00 91.38 91 LEU A O 1
ATOM 731 N N . ALA A 1 92 ? 13.411 -1.763 2.407 1.00 90.88 92 ALA A N 1
ATOM 732 C CA . ALA A 1 92 ? 14.388 -2.798 2.092 1.00 90.88 92 ALA A CA 1
ATOM 733 C C . ALA A 1 92 ? 13.811 -3.873 1.157 1.00 90.88 92 ALA A C 1
ATOM 735 O O . ALA A 1 92 ? 14.490 -4.352 0.256 1.00 90.88 92 ALA A O 1
ATOM 736 N N . GLY A 1 93 ? 12.529 -4.217 1.317 1.00 88.12 93 GLY A N 1
ATOM 737 C CA . GLY A 1 93 ? 11.830 -5.160 0.446 1.00 88.12 93 GLY A CA 1
ATOM 738 C C . GLY A 1 93 ? 11.858 -4.796 -1.043 1.00 88.12 93 GLY A C 1
ATOM 739 O O . GLY A 1 93 ? 11.923 -5.706 -1.866 1.00 88.12 93 GLY A O 1
ATOM 740 N N . ARG A 1 94 ? 11.825 -3.502 -1.385 1.00 89.31 94 ARG A N 1
ATOM 741 C CA . ARG A 1 94 ? 11.954 -3.018 -2.770 1.00 89.31 94 ARG A CA 1
ATOM 742 C C . ARG A 1 94 ? 13.409 -3.040 -3.205 1.00 89.31 94 ARG A C 1
ATOM 744 O O . ARG A 1 94 ? 13.732 -3.627 -4.228 1.00 89.31 94 ARG A O 1
ATOM 751 N N . TRP A 1 95 ? 14.283 -2.492 -2.369 1.00 88.50 95 TRP A N 1
ATOM 752 C CA . TRP A 1 95 ? 15.699 -2.302 -2.671 1.00 88.50 95 TRP A CA 1
ATOM 753 C C . TRP A 1 95 ? 16.501 -3.603 -2.825 1.00 88.50 95 TRP A C 1
ATOM 755 O O . TRP A 1 95 ? 17.530 -3.584 -3.486 1.00 88.50 95 TRP A O 1
ATOM 765 N N . ILE A 1 96 ? 16.030 -4.749 -2.314 1.00 86.06 96 ILE A N 1
ATOM 766 C CA . ILE A 1 96 ? 16.672 -6.061 -2.564 1.00 86.06 96 ILE A CA 1
ATOM 767 C C . ILE A 1 96 ? 16.794 -6.362 -4.068 1.00 86.06 96 ILE A C 1
ATOM 769 O O . ILE A 1 96 ? 17.749 -7.013 -4.491 1.00 86.06 96 ILE A O 1
ATOM 773 N N . ALA A 1 97 ? 15.831 -5.909 -4.876 1.00 81.19 97 ALA A N 1
ATOM 774 C CA . ALA A 1 97 ? 15.844 -6.127 -6.318 1.00 81.19 97 ALA A CA 1
ATOM 775 C C . ALA A 1 97 ? 16.740 -5.139 -7.091 1.00 81.19 97 ALA A C 1
ATOM 777 O O . ALA A 1 97 ? 16.921 -5.330 -8.291 1.00 81.19 97 ALA A O 1
ATOM 778 N N . TYR A 1 98 ? 17.267 -4.120 -6.405 1.00 81.25 98 TYR A N 1
ATOM 779 C CA . TYR A 1 98 ? 17.984 -2.973 -6.969 1.00 81.25 98 TYR A CA 1
ATOM 780 C C . TYR A 1 98 ? 19.262 -2.662 -6.177 1.00 81.25 98 TYR A C 1
ATOM 782 O O . TYR A 1 98 ? 19.721 -1.520 -6.147 1.00 81.25 98 TYR A O 1
ATOM 790 N N . SER A 1 99 ? 19.821 -3.654 -5.479 1.00 79.06 99 SER A N 1
ATOM 791 C CA . SER A 1 99 ? 21.050 -3.495 -4.692 1.00 79.06 99 SER A CA 1
ATOM 792 C C . SER A 1 99 ? 22.242 -3.058 -5.545 1.00 79.06 99 SER A C 1
ATOM 794 O O . SER A 1 99 ? 23.177 -2.459 -5.029 1.00 79.06 99 SER A O 1
ATOM 796 N N . GLU A 1 100 ? 22.176 -3.314 -6.847 1.00 74.44 100 GLU A N 1
ATOM 797 C CA . GLU A 1 100 ? 23.144 -2.917 -7.859 1.00 74.44 100 GLU A CA 1
ATOM 798 C C . GLU A 1 100 ? 23.292 -1.385 -7.921 1.00 74.44 100 GLU A C 1
ATOM 800 O O . GLU A 1 100 ? 24.414 -0.890 -7.978 1.00 74.44 100 GLU A O 1
ATOM 805 N N . TYR A 1 101 ? 22.195 -0.630 -7.761 1.00 71.69 101 TYR A N 1
ATOM 806 C CA . TYR A 1 101 ? 22.221 0.841 -7.710 1.00 71.69 101 TYR A CA 1
ATOM 807 C C . TYR A 1 101 ? 22.882 1.404 -6.443 1.00 71.69 101 TYR A C 1
ATOM 809 O O . TYR A 1 101 ? 23.255 2.575 -6.407 1.00 71.69 101 TYR A O 1
ATOM 817 N N . ILE A 1 102 ? 23.005 0.602 -5.379 1.00 71.19 102 ILE A N 1
ATOM 818 C CA . ILE A 1 102 ? 23.695 1.019 -4.147 1.00 71.19 102 ILE A CA 1
ATOM 819 C C . ILE A 1 102 ? 25.208 1.003 -4.373 1.00 71.19 102 ILE A C 1
ATOM 821 O O . ILE A 1 102 ? 25.918 1.866 -3.863 1.00 71.19 102 ILE A O 1
ATOM 825 N N . THR A 1 103 ? 25.696 0.013 -5.120 1.00 70.19 103 THR A N 1
ATOM 826 C CA . THR A 1 103 ? 27.120 -0.145 -5.434 1.00 70.19 103 THR A CA 1
ATOM 827 C C . THR A 1 103 ? 27.548 0.662 -6.654 1.00 70.19 103 THR A C 1
ATOM 829 O O . THR A 1 103 ? 28.676 1.141 -6.687 1.00 70.19 103 THR A O 1
ATOM 832 N N . ASP A 1 104 ? 26.652 0.835 -7.625 1.00 67.62 104 ASP A N 1
ATOM 833 C CA . ASP A 1 104 ? 26.868 1.629 -8.830 1.00 67.62 104 ASP A CA 1
ATOM 834 C C . ASP A 1 104 ? 25.612 2.471 -9.133 1.00 67.62 104 ASP A C 1
ATOM 836 O O . ASP A 1 104 ? 24.665 1.988 -9.762 1.00 67.62 104 ASP A O 1
ATOM 840 N N . PRO A 1 105 ? 25.576 3.740 -8.685 1.00 64.50 105 PRO A N 1
ATOM 841 C CA . PRO A 1 105 ? 24.426 4.628 -8.867 1.00 64.50 105 PRO A CA 1
ATOM 842 C C . PRO A 1 105 ? 24.033 4.893 -10.327 1.00 64.50 105 PRO A C 1
ATOM 844 O O . PRO A 1 105 ? 22.933 5.399 -10.560 1.00 64.50 105 PRO A O 1
ATOM 847 N N . PHE A 1 106 ? 24.910 4.570 -11.285 1.00 65.88 106 PHE A N 1
ATOM 848 C CA . PHE A 1 106 ? 24.701 4.749 -12.721 1.00 65.88 106 PHE A CA 1
ATOM 849 C C . PHE A 1 106 ? 24.636 3.412 -13.474 1.00 65.88 106 PHE A C 1
ATOM 851 O O . PHE A 1 106 ? 24.825 3.377 -14.686 1.00 65.88 106 PHE A O 1
ATOM 858 N N . TYR A 1 107 ? 24.363 2.300 -12.787 1.00 62.12 107 TYR A N 1
ATOM 859 C CA . TYR A 1 107 ? 24.157 1.014 -13.443 1.00 62.12 107 TYR A CA 1
ATOM 860 C C . TYR A 1 107 ? 22.921 1.060 -14.362 1.00 62.12 107 TYR A C 1
ATOM 862 O O . TYR A 1 107 ? 21.791 1.190 -13.889 1.00 62.12 107 TYR A O 1
ATOM 870 N N . PHE A 1 108 ? 23.128 0.925 -15.677 1.00 60.25 108 PHE A N 1
ATOM 871 C CA . PHE A 1 108 ? 22.065 0.889 -16.690 1.00 60.25 108 PHE A CA 1
ATOM 872 C C . PHE A 1 108 ? 21.863 -0.549 -17.208 1.00 60.25 108 PHE A C 1
ATOM 874 O O . PHE A 1 108 ? 22.596 -0.987 -18.094 1.00 60.25 108 PHE A O 1
ATOM 881 N N . PRO A 1 109 ? 20.877 -1.314 -16.703 1.00 54.97 109 PRO A N 1
ATOM 882 C CA . PRO A 1 109 ? 20.657 -2.694 -17.146 1.00 54.97 109 PRO A CA 1
ATOM 883 C C . PRO A 1 109 ? 20.012 -2.831 -18.537 1.00 54.97 109 PRO A C 1
ATOM 885 O O . PRO A 1 109 ? 19.936 -3.944 -19.051 1.00 54.97 109 PRO A O 1
ATOM 888 N N . PHE A 1 110 ? 19.533 -1.742 -19.149 1.00 54.16 110 PHE A N 1
ATOM 889 C CA . PHE A 1 110 ? 18.807 -1.768 -20.423 1.00 54.16 110 PHE A CA 1
ATOM 890 C C . PHE A 1 110 ? 19.547 -0.975 -21.510 1.00 54.16 110 PHE A C 1
ATOM 892 O O . PHE A 1 110 ? 19.480 0.251 -21.550 1.00 54.16 110 PHE A O 1
ATOM 899 N N . ALA A 1 111 ? 20.214 -1.686 -22.423 1.00 44.91 111 ALA A N 1
ATOM 900 C CA . ALA A 1 111 ? 20.408 -1.214 -23.791 1.00 44.91 111 ALA A CA 1
ATOM 901 C C . ALA A 1 111 ? 19.101 -1.515 -24.537 1.00 44.91 111 ALA A C 1
ATOM 903 O O . ALA A 1 111 ? 18.703 -2.676 -24.621 1.00 44.91 111 ALA A O 1
ATOM 904 N N . TRP A 1 112 ? 18.370 -0.490 -24.968 1.00 55.16 112 TRP A N 1
ATOM 905 C CA . TRP A 1 112 ? 17.047 -0.702 -25.551 1.00 55.16 112 TRP A CA 1
ATOM 906 C C . TRP A 1 112 ? 17.147 -1.339 -26.934 1.00 55.16 112 TRP A C 1
ATOM 908 O O . TRP A 1 112 ? 17.893 -0.880 -27.797 1.00 55.16 112 TRP A O 1
ATOM 918 N N . GLU A 1 113 ? 16.353 -2.388 -27.110 1.00 48.75 113 GLU A N 1
ATOM 919 C CA . GLU A 1 113 ? 15.921 -2.920 -28.395 1.00 48.75 113 GLU A CA 1
ATOM 920 C C . GLU A 1 113 ? 15.212 -1.804 -29.187 1.00 48.75 113 GLU A C 1
ATOM 922 O O . GLU A 1 113 ? 14.503 -0.975 -28.608 1.00 48.75 113 GLU A O 1
ATOM 927 N N . GLU A 1 114 ? 15.470 -1.745 -30.493 1.00 47.16 114 GLU A N 1
ATOM 928 C CA . GLU A 1 114 ? 15.006 -0.702 -31.412 1.00 47.16 114 GLU A CA 1
ATOM 929 C C . GLU A 1 114 ? 13.491 -0.454 -31.268 1.00 47.16 114 GLU A C 1
ATOM 931 O O . GLU A 1 114 ? 12.665 -1.336 -31.511 1.00 47.16 114 GLU A O 1
ATOM 936 N N . LEU A 1 115 ? 13.127 0.767 -30.857 1.00 54.28 115 LEU A N 1
ATOM 937 C CA . LEU A 1 115 ? 11.746 1.236 -30.752 1.00 54.28 115 LEU A CA 1
ATOM 938 C C . LEU A 1 115 ? 11.067 1.153 -32.123 1.00 54.28 115 LEU A C 1
ATOM 940 O O . LEU A 1 115 ? 11.274 2.006 -32.987 1.00 54.28 115 LEU A O 1
ATOM 944 N N . THR A 1 116 ? 10.234 0.133 -32.326 1.00 51.62 116 THR A N 1
ATOM 945 C CA . THR A 1 116 ? 9.396 0.060 -33.523 1.00 51.62 116 THR A CA 1
ATOM 946 C C . THR A 1 116 ? 8.369 1.194 -33.500 1.00 51.62 116 THR A C 1
ATOM 948 O O . THR A 1 116 ? 7.664 1.443 -32.521 1.00 51.62 116 THR A O 1
ATOM 951 N N . ALA A 1 117 ? 8.371 1.955 -34.591 1.00 55.34 117 ALA A N 1
ATOM 952 C CA . ALA A 1 117 ? 7.808 3.287 -34.687 1.00 55.34 117 ALA A CA 1
ATOM 953 C C . ALA A 1 117 ? 6.282 3.293 -34.878 1.00 55.34 117 ALA A C 1
ATOM 955 O O . ALA A 1 117 ? 5.796 3.024 -35.972 1.00 55.34 117 ALA A O 1
ATOM 956 N N . TYR A 1 118 ? 5.550 3.739 -33.852 1.00 53.03 118 TYR A N 1
ATOM 957 C CA . TYR A 1 118 ? 4.296 4.488 -34.010 1.00 53.03 118 TYR A CA 1
ATOM 958 C C . TYR A 1 118 ? 4.217 5.583 -32.928 1.00 53.03 118 TYR A C 1
ATOM 960 O O . TYR A 1 118 ? 4.357 5.269 -31.744 1.00 53.03 118 TYR A O 1
ATOM 968 N N . PRO A 1 119 ? 3.979 6.866 -33.273 1.00 64.06 119 PRO A N 1
ATOM 969 C CA . PRO A 1 119 ? 3.819 7.923 -32.278 1.00 64.06 119 PRO A CA 1
ATOM 970 C C . PRO A 1 119 ? 2.487 7.736 -31.542 1.00 64.06 119 PRO A C 1
ATOM 972 O O . PRO A 1 119 ? 1.426 8.133 -32.019 1.00 64.06 119 PRO A O 1
ATOM 975 N N . SER A 1 120 ? 2.538 7.101 -30.373 1.00 83.00 120 SER A N 1
ATOM 976 C CA . SER A 1 120 ? 1.405 6.990 -29.455 1.00 83.00 120 SER A CA 1
ATOM 977 C C . SER A 1 120 ? 1.559 7.973 -28.294 1.00 83.00 120 SER A C 1
ATOM 979 O O . SER A 1 120 ? 2.669 8.370 -27.937 1.00 83.00 120 SER A O 1
ATOM 981 N N . ILE A 1 121 ? 0.444 8.346 -27.655 1.00 88.62 121 ILE A N 1
ATOM 982 C CA . ILE A 1 121 ? 0.481 9.159 -26.427 1.00 88.62 121 ILE A CA 1
ATOM 983 C C . ILE A 1 121 ? 1.329 8.495 -25.330 1.00 88.62 121 ILE A C 1
ATOM 985 O O . ILE A 1 121 ? 1.988 9.178 -24.553 1.00 88.62 121 ILE A O 1
ATOM 989 N N . TRP A 1 122 ? 1.365 7.161 -25.304 1.00 88.31 122 TRP A N 1
ATOM 990 C CA . TRP A 1 122 ? 2.164 6.374 -24.368 1.00 88.31 122 TRP A CA 1
ATOM 991 C C . TRP A 1 122 ? 3.660 6.550 -24.613 1.00 88.31 122 TRP A C 1
ATOM 993 O O . TRP A 1 122 ? 4.410 6.753 -23.663 1.00 88.31 122 TRP A O 1
ATOM 1003 N N . GLN A 1 123 ? 4.072 6.561 -25.881 1.00 86.06 123 GLN A N 1
ATOM 1004 C CA . GLN A 1 123 ? 5.452 6.837 -26.265 1.00 86.06 123 GLN A CA 1
ATOM 1005 C C . GLN A 1 123 ? 5.866 8.256 -25.850 1.00 86.06 123 GLN A C 1
ATOM 1007 O O . GLN A 1 123 ? 6.904 8.436 -25.225 1.00 86.06 123 GLN A O 1
ATOM 1012 N N . TRP A 1 124 ? 5.001 9.251 -26.077 1.00 88.31 124 TRP A N 1
ATOM 1013 C CA . TRP A 1 124 ? 5.258 10.631 -25.648 1.00 88.31 124 TRP A CA 1
ATOM 1014 C C . TRP A 1 124 ? 5.433 10.767 -24.125 1.00 88.31 124 TRP A C 1
ATOM 1016 O O . TRP A 1 124 ? 6.325 11.479 -23.668 1.00 88.31 124 TRP A O 1
ATOM 1026 N N . ILE A 1 125 ? 4.612 10.067 -23.330 1.00 89.94 125 ILE A N 1
ATOM 1027 C CA . ILE A 1 125 ? 4.757 10.037 -21.864 1.00 89.94 125 ILE A CA 1
ATOM 1028 C C . ILE A 1 125 ? 6.098 9.409 -21.472 1.00 89.94 125 ILE A C 1
ATOM 1030 O O . ILE A 1 125 ? 6.777 9.921 -20.581 1.00 89.94 125 ILE A O 1
ATOM 1034 N N . GLN A 1 126 ? 6.466 8.308 -22.128 1.00 88.31 126 GLN A N 1
ATOM 1035 C CA . GLN A 1 126 ? 7.687 7.570 -21.834 1.00 88.31 126 GLN A CA 1
ATOM 1036 C C . GLN A 1 126 ? 8.947 8.360 -22.180 1.00 88.31 126 GLN A C 1
ATOM 1038 O O . GLN A 1 126 ? 9.891 8.369 -21.393 1.00 88.31 126 GLN A O 1
ATOM 1043 N N . ASP A 1 127 ? 8.950 9.076 -23.299 1.00 87.56 127 ASP A N 1
ATOM 1044 C CA . ASP A 1 127 ? 10.096 9.866 -23.761 1.00 87.56 127 ASP A CA 1
ATOM 1045 C C . ASP A 1 127 ? 10.282 11.175 -22.981 1.00 87.56 127 ASP A C 1
ATOM 1047 O O . ASP A 1 127 ? 11.289 11.869 -23.137 1.00 87.56 127 ASP A O 1
ATOM 1051 N N . HIS A 1 128 ? 9.338 11.523 -22.102 1.00 91.25 128 HIS A N 1
ATOM 1052 C CA . HIS A 1 128 ? 9.442 12.723 -21.288 1.00 91.25 128 HIS A CA 1
ATOM 1053 C C . HIS A 1 128 ? 10.701 12.673 -20.388 1.00 91.25 128 HIS A C 1
ATOM 1055 O O . HIS A 1 128 ? 10.917 11.671 -19.698 1.00 91.25 128 HIS A O 1
ATOM 1061 N N . PRO A 1 129 ? 11.504 13.755 -20.277 1.00 91.06 129 PRO A N 1
ATOM 1062 C CA . PRO A 1 129 ? 12.782 13.734 -19.549 1.00 91.06 129 PRO A CA 1
ATOM 1063 C C . PRO A 1 129 ? 12.680 13.252 -18.097 1.00 91.06 129 PRO A C 1
ATOM 1065 O O . PRO A 1 129 ? 13.552 12.545 -17.598 1.00 91.06 129 PRO A O 1
ATOM 1068 N N . ILE A 1 130 ? 11.584 13.605 -17.419 1.00 91.12 130 ILE A N 1
ATOM 1069 C CA . ILE A 1 130 ? 11.298 13.156 -16.048 1.00 91.12 130 ILE A CA 1
ATOM 1070 C C . ILE A 1 130 ? 11.086 11.635 -15.991 1.00 91.12 130 ILE A C 1
ATOM 1072 O O . ILE A 1 130 ? 11.590 10.991 -15.076 1.00 91.12 130 ILE A O 1
ATOM 1076 N N . ALA A 1 131 ? 10.368 11.052 -16.955 1.00 89.69 131 ALA A N 1
ATOM 1077 C CA . ALA A 1 131 ? 10.106 9.614 -16.994 1.00 89.69 131 ALA A CA 1
ATOM 1078 C C . ALA A 1 1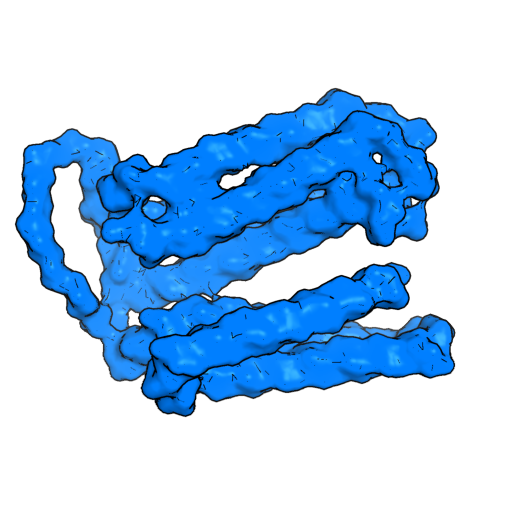31 ? 11.402 8.822 -17.220 1.00 89.69 131 ALA A C 1
ATOM 1080 O O . ALA A 1 131 ? 11.667 7.857 -16.503 1.00 89.69 131 ALA A O 1
ATOM 1081 N N . GLN A 1 132 ? 12.251 9.295 -18.135 1.00 87.44 132 GLN A N 1
ATOM 1082 C CA . GLN A 1 132 ? 13.579 8.730 -18.379 1.00 87.44 132 GLN A CA 1
ATOM 1083 C C . GLN A 1 132 ? 14.470 8.847 -17.130 1.00 87.44 132 GLN A C 1
ATOM 1085 O O . GLN A 1 132 ? 15.064 7.863 -16.697 1.00 87.44 132 GLN A O 1
ATOM 1090 N N . HIS A 1 133 ? 14.507 10.017 -16.478 1.00 88.12 133 HIS A N 1
ATOM 1091 C CA . HIS A 1 133 ? 15.290 10.204 -15.252 1.00 88.12 133 HIS A CA 1
ATOM 1092 C C . HIS A 1 133 ? 14.852 9.264 -14.123 1.00 88.12 133 HIS A C 1
ATOM 1094 O O . HIS A 1 133 ? 15.698 8.699 -13.429 1.00 88.12 133 HIS A O 1
ATOM 1100 N N . ILE A 1 134 ? 13.542 9.061 -13.950 1.00 89.62 134 ILE A N 1
ATOM 1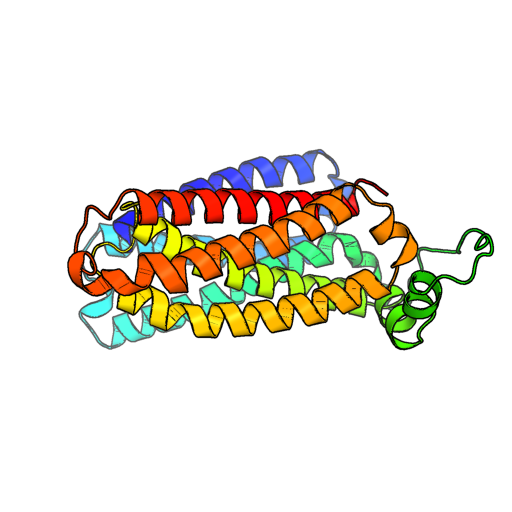101 C CA . ILE A 1 134 ? 13.028 8.099 -12.971 1.00 89.62 134 ILE A CA 1
ATOM 1102 C C . ILE A 1 134 ? 13.478 6.686 -13.347 1.00 89.62 134 ILE A C 1
ATOM 1104 O O . ILE A 1 134 ? 14.020 5.994 -12.493 1.00 89.62 134 ILE A O 1
ATOM 1108 N N . GLY A 1 135 ? 13.275 6.269 -14.601 1.00 84.81 135 GLY A N 1
ATOM 1109 C CA . GLY A 1 135 ? 13.540 4.901 -15.060 1.00 84.81 135 GLY A CA 1
ATOM 1110 C C . GLY A 1 135 ? 15.012 4.486 -15.029 1.00 84.81 135 GLY A C 1
ATOM 1111 O O . GLY A 1 135 ? 15.301 3.312 -14.810 1.00 84.81 135 GLY A O 1
ATOM 1112 N N . PHE A 1 136 ? 15.932 5.434 -15.210 1.00 81.75 136 PHE A N 1
ATOM 1113 C CA . PHE A 1 136 ? 17.369 5.165 -15.315 1.00 81.75 136 PHE A CA 1
ATOM 1114 C C . PHE A 1 136 ? 18.182 5.419 -14.048 1.00 81.75 136 PHE A C 1
ATOM 1116 O O . PHE A 1 136 ? 19.404 5.288 -14.066 1.00 81.75 136 PHE A O 1
ATOM 1123 N N . THR A 1 137 ? 17.547 5.834 -12.959 1.00 84.69 137 THR A N 1
ATOM 1124 C CA . THR A 1 137 ? 18.258 6.137 -11.716 1.00 84.69 137 THR A CA 1
ATOM 1125 C C . THR A 1 137 ? 17.633 5.397 -10.543 1.00 84.69 137 THR A C 1
ATOM 1127 O O . THR A 1 137 ? 16.562 4.793 -10.636 1.00 84.69 137 THR A O 1
ATOM 1130 N N . TRP A 1 138 ? 18.265 5.511 -9.377 1.00 85.00 138 TRP A N 1
ATOM 1131 C CA . TRP A 1 138 ? 17.714 5.031 -8.110 1.00 85.00 138 TRP A CA 1
ATOM 1132 C C . TRP A 1 138 ? 16.356 5.673 -7.743 1.00 85.00 138 TRP A C 1
ATOM 1134 O O . TRP A 1 138 ? 15.701 5.232 -6.794 1.00 85.00 138 TRP A O 1
ATOM 1144 N N . TRP A 1 139 ? 15.881 6.677 -8.494 1.00 89.12 139 TRP A N 1
ATOM 1145 C CA . TRP A 1 139 ? 14.529 7.212 -8.347 1.00 89.12 139 TRP A CA 1
ATOM 1146 C C . TRP A 1 139 ? 13.464 6.146 -8.593 1.00 89.12 139 TRP A C 1
ATOM 1148 O O . TRP A 1 139 ? 12.454 6.164 -7.894 1.00 89.12 139 TRP A O 1
ATOM 1158 N N . PHE A 1 140 ? 13.682 5.181 -9.494 1.00 89.06 140 PHE A N 1
ATOM 1159 C CA . PHE A 1 140 ? 12.724 4.095 -9.707 1.00 89.06 140 PHE A CA 1
ATOM 1160 C C . PHE A 1 140 ? 12.446 3.297 -8.415 1.00 89.06 140 PHE A C 1
ATOM 1162 O O . PHE A 1 140 ? 11.306 3.325 -7.938 1.00 89.06 140 PHE A O 1
ATOM 1169 N N . PRO A 1 141 ? 13.441 2.647 -7.766 1.00 89.50 141 PRO A N 1
ATOM 1170 C CA . PRO A 1 141 ? 13.204 1.924 -6.516 1.00 89.50 141 PRO A CA 1
ATOM 1171 C C . PRO A 1 141 ? 12.773 2.827 -5.359 1.00 89.50 141 PRO A C 1
ATOM 1173 O O . PRO A 1 141 ? 12.055 2.377 -4.460 1.00 89.50 141 PRO A O 1
ATOM 1176 N N . PHE A 1 142 ? 13.166 4.102 -5.362 1.00 90.56 142 PHE A N 1
ATOM 1177 C CA . PHE A 1 142 ? 12.715 5.068 -4.366 1.00 90.56 142 PHE A CA 1
ATOM 1178 C C . PHE A 1 142 ? 11.219 5.393 -4.502 1.00 90.56 142 PHE A C 1
ATOM 1180 O O . PHE A 1 142 ? 10.478 5.277 -3.522 1.00 90.56 142 PHE A O 1
ATOM 1187 N N . LEU A 1 143 ? 10.740 5.710 -5.710 1.00 94.19 143 LEU A N 1
ATOM 1188 C CA . LEU A 1 143 ? 9.316 5.914 -5.985 1.00 94.19 143 LEU A CA 1
ATOM 1189 C C . LEU A 1 143 ? 8.522 4.630 -5.730 1.00 94.19 143 LEU A C 1
ATOM 1191 O O . LEU A 1 143 ? 7.454 4.696 -5.123 1.00 94.19 143 LEU A O 1
ATOM 1195 N N . GLU A 1 144 ? 9.050 3.462 -6.113 1.00 92.44 144 GLU A N 1
ATOM 1196 C CA . GLU A 1 144 ? 8.425 2.166 -5.823 1.00 92.44 144 GLU A CA 1
ATOM 1197 C C . GLU A 1 144 ? 8.256 1.954 -4.311 1.00 92.44 144 GLU A C 1
ATOM 1199 O O . GLU A 1 144 ? 7.231 1.451 -3.844 1.00 92.44 144 GLU A O 1
ATOM 1204 N N . SER A 1 145 ? 9.236 2.392 -3.522 1.00 93.75 145 SER A N 1
ATOM 1205 C CA . SER A 1 145 ? 9.207 2.320 -2.063 1.00 93.75 145 SER A CA 1
ATOM 1206 C C . SER A 1 145 ? 8.139 3.217 -1.444 1.00 93.75 145 SER A C 1
ATOM 1208 O O . SER A 1 145 ? 7.333 2.741 -0.638 1.00 93.75 145 SER A O 1
ATOM 1210 N N . ILE A 1 146 ? 8.076 4.485 -1.859 1.00 96.00 146 ILE A N 1
ATOM 1211 C CA . ILE A 1 146 ? 7.027 5.415 -1.414 1.00 96.00 146 ILE A CA 1
ATOM 1212 C C . ILE A 1 146 ? 5.651 4.881 -1.824 1.00 96.00 146 ILE A C 1
ATOM 1214 O O . ILE A 1 146 ? 4.729 4.864 -1.007 1.00 96.00 146 ILE A O 1
ATOM 1218 N N . HIS A 1 147 ? 5.524 4.378 -3.054 1.00 95.69 147 HIS A N 1
ATOM 1219 C CA . HIS A 1 147 ? 4.281 3.821 -3.576 1.00 95.69 147 HIS A CA 1
ATOM 1220 C C . HIS A 1 147 ? 3.773 2.657 -2.718 1.00 95.69 147 HIS A C 1
ATOM 1222 O O . HIS A 1 147 ? 2.602 2.624 -2.345 1.00 95.69 147 HIS A O 1
ATOM 1228 N N . VAL A 1 148 ? 4.642 1.710 -2.349 1.00 94.44 148 VAL A N 1
ATOM 1229 C CA . VAL A 1 148 ? 4.239 0.556 -1.529 1.00 94.44 148 VAL A CA 1
ATOM 1230 C C . VAL A 1 148 ? 3.893 0.946 -0.093 1.00 94.44 148 VAL A C 1
ATOM 1232 O O . VAL A 1 148 ? 2.957 0.373 0.465 1.00 94.44 148 VAL A O 1
ATOM 1235 N N . ILE A 1 149 ? 4.575 1.930 0.498 1.00 95.12 149 ILE A N 1
ATOM 1236 C CA . ILE A 1 149 ? 4.187 2.478 1.810 1.00 95.12 149 ILE A CA 1
ATOM 1237 C C . ILE A 1 149 ? 2.802 3.124 1.724 1.00 95.12 149 ILE A C 1
ATOM 1239 O O . ILE A 1 149 ? 1.932 2.829 2.544 1.00 95.12 149 ILE A O 1
ATOM 1243 N N . ALA A 1 150 ? 2.572 3.952 0.704 1.00 96.38 150 ALA A N 1
ATOM 1244 C CA . ALA A 1 150 ? 1.301 4.626 0.483 1.00 96.38 150 ALA A CA 1
ATOM 1245 C C . ALA A 1 150 ? 0.153 3.623 0.273 1.00 96.38 150 ALA A C 1
ATOM 1247 O O . ALA A 1 150 ? -0.865 3.701 0.959 1.00 96.38 150 ALA A O 1
ATOM 1248 N N . ILE A 1 151 ? 0.338 2.610 -0.580 1.00 94.81 151 ILE A N 1
ATOM 1249 C CA . ILE A 1 151 ? -0.642 1.528 -0.762 1.00 94.81 151 ILE A CA 1
ATOM 1250 C C . ILE A 1 151 ? -0.853 0.736 0.535 1.00 94.81 151 ILE A C 1
ATOM 1252 O O . ILE A 1 151 ? -1.990 0.404 0.857 1.00 94.81 151 ILE A O 1
ATOM 1256 N N . GLY A 1 152 ? 0.198 0.478 1.318 1.00 94.12 152 GLY A N 1
ATOM 1257 C CA . GLY A 1 152 ? 0.079 -0.161 2.631 1.00 94.12 152 GLY A CA 1
ATOM 1258 C C . GLY A 1 152 ? -0.814 0.628 3.595 1.00 94.12 152 GLY A C 1
ATOM 1259 O O . GLY A 1 152 ? -1.649 0.038 4.279 1.00 94.12 152 GLY A O 1
ATOM 1260 N N . LEU A 1 153 ? -0.702 1.960 3.605 1.00 94.44 153 LEU A N 1
ATOM 1261 C CA . LEU A 1 153 ? -1.569 2.842 4.395 1.00 94.44 153 LEU A CA 1
ATOM 1262 C C . LEU A 1 153 ? -3.014 2.856 3.875 1.00 94.44 153 LEU A C 1
ATOM 1264 O O . LEU A 1 153 ? -3.953 2.766 4.672 1.00 94.44 153 LEU A O 1
ATOM 1268 N N . VAL A 1 154 ? -3.214 2.919 2.554 1.00 94.75 154 VAL A N 1
ATOM 1269 C CA . VAL A 1 154 ? -4.551 2.849 1.937 1.00 94.75 154 VAL A CA 1
ATOM 1270 C C . VAL A 1 154 ? -5.236 1.535 2.304 1.00 94.75 154 VAL A C 1
ATOM 1272 O O . VAL A 1 154 ? -6.307 1.537 2.902 1.00 94.75 154 VAL A O 1
ATOM 1275 N N . VAL A 1 155 ? -4.587 0.407 2.031 1.00 93.88 155 VAL A N 1
ATOM 1276 C CA . VAL A 1 155 ? -5.149 -0.924 2.274 1.00 93.88 155 VAL A CA 1
ATOM 1277 C C . VAL A 1 155 ? -5.334 -1.172 3.766 1.00 93.88 155 VAL A C 1
ATOM 1279 O O . VAL A 1 155 ? -6.369 -1.686 4.169 1.00 93.88 155 VAL A O 1
ATOM 1282 N N . GLY A 1 156 ? -4.375 -0.778 4.609 1.00 92.25 156 GLY A N 1
ATOM 1283 C CA . GLY A 1 156 ? -4.475 -0.947 6.059 1.00 92.25 156 GLY A CA 1
ATOM 1284 C C . GLY A 1 156 ? -5.625 -0.145 6.675 1.00 92.25 156 GLY A C 1
ATOM 1285 O O . GLY A 1 156 ? -6.340 -0.654 7.541 1.00 92.25 156 GLY A O 1
ATOM 1286 N N . SER A 1 157 ? -5.843 1.089 6.210 1.00 92.94 157 SER A N 1
ATOM 1287 C CA . SER A 1 157 ? -6.972 1.911 6.663 1.00 92.94 157 SER A CA 1
ATOM 1288 C C . SER A 1 157 ? -8.319 1.344 6.204 1.00 92.94 157 SER A C 1
ATOM 1290 O O . SER A 1 157 ? -9.239 1.240 7.016 1.00 92.94 157 SER A O 1
ATOM 1292 N N . ILE A 1 158 ? -8.420 0.891 4.952 1.00 92.38 158 ILE A N 1
ATOM 1293 C CA . ILE A 1 158 ? -9.633 0.268 4.403 1.00 92.38 158 ILE A CA 1
ATOM 1294 C C . ILE A 1 158 ? -9.935 -1.062 5.096 1.00 92.38 158 ILE A C 1
ATOM 1296 O O . ILE A 1 158 ? -11.051 -1.257 5.565 1.00 92.38 158 ILE A O 1
ATOM 1300 N N . LEU A 1 159 ? -8.929 -1.920 5.290 1.00 92.19 159 LEU A N 1
ATOM 1301 C CA . LEU A 1 159 ? -9.056 -3.182 6.021 1.00 92.19 159 LEU A CA 1
ATOM 1302 C C . LEU A 1 159 ? -9.662 -2.969 7.412 1.00 92.19 159 LEU A C 1
ATOM 1304 O O . LEU A 1 159 ? -10.525 -3.729 7.840 1.00 92.19 159 LEU A O 1
ATOM 1308 N N . MET A 1 160 ? -9.239 -1.926 8.128 1.00 90.62 160 MET A N 1
ATOM 1309 C CA . MET A 1 160 ? -9.764 -1.630 9.461 1.00 90.62 160 MET A CA 1
ATOM 1310 C C . MET A 1 160 ? -11.244 -1.214 9.435 1.00 90.62 160 MET A C 1
ATOM 1312 O O . MET A 1 160 ? -12.005 -1.620 10.319 1.00 90.62 160 MET A O 1
ATOM 1316 N N . VAL A 1 161 ? -11.663 -0.432 8.434 1.00 91.25 161 VAL A N 1
ATOM 1317 C CA . VAL A 1 161 ? -13.078 -0.082 8.221 1.00 91.25 161 VAL A CA 1
ATOM 1318 C C . VAL A 1 161 ? -13.872 -1.332 7.837 1.00 91.25 161 VAL A C 1
ATOM 1320 O O . VAL A 1 161 ? -14.869 -1.639 8.483 1.00 91.25 161 VAL A O 1
ATOM 1323 N N . ASP A 1 162 ? -13.400 -2.112 6.872 1.00 92.75 162 ASP A N 1
ATOM 1324 C CA . ASP A 1 162 ? -14.113 -3.281 6.354 1.00 92.75 162 ASP A CA 1
ATOM 1325 C C . ASP A 1 162 ? -14.265 -4.379 7.412 1.00 92.75 162 ASP A C 1
ATOM 1327 O O . ASP A 1 162 ? -15.350 -4.931 7.583 1.00 92.75 162 ASP A O 1
ATOM 1331 N N . LEU A 1 163 ? -13.233 -4.641 8.222 1.00 90.88 163 LEU A N 1
ATOM 1332 C CA . LEU A 1 163 ? -13.336 -5.569 9.354 1.00 90.88 163 LEU A CA 1
ATOM 1333 C C . LEU A 1 163 ? -14.329 -5.087 10.420 1.00 90.88 163 LEU A C 1
ATOM 1335 O O . LEU A 1 163 ? -14.943 -5.916 11.099 1.00 90.88 163 LEU A O 1
ATOM 1339 N N . ARG A 1 164 ? -14.497 -3.766 10.586 1.00 90.56 164 ARG A N 1
ATOM 1340 C CA . ARG A 1 164 ? -15.537 -3.201 11.459 1.00 90.56 164 ARG A CA 1
ATOM 1341 C C . ARG A 1 164 ? -16.926 -3.409 10.871 1.00 90.56 164 ARG A C 1
ATOM 1343 O O . ARG A 1 164 ? -17.841 -3.739 11.630 1.00 90.56 164 ARG A O 1
ATOM 1350 N N . LEU A 1 165 ? -17.078 -3.228 9.560 1.00 90.12 165 LEU A N 1
ATOM 1351 C CA . LEU A 1 165 ? -18.335 -3.453 8.844 1.00 90.12 165 LEU A CA 1
ATOM 1352 C C . LEU A 1 165 ? -18.718 -4.931 8.801 1.00 90.12 165 LEU A C 1
ATOM 1354 O O . LEU A 1 165 ? -19.899 -5.235 8.852 1.00 90.12 165 LEU A O 1
ATOM 1358 N N . LEU A 1 166 ? -17.751 -5.846 8.772 1.00 90.94 166 LEU A N 1
ATOM 1359 C CA . LEU A 1 166 ? -17.976 -7.295 8.806 1.00 90.94 166 LEU A CA 1
ATOM 1360 C C . LEU A 1 166 ? -18.260 -7.848 10.211 1.00 90.94 166 LEU A C 1
ATOM 1362 O O . LEU A 1 166 ? -18.569 -9.028 10.350 1.00 90.94 166 LEU A O 1
ATOM 1366 N N . GLY A 1 167 ? -18.145 -7.033 11.264 1.00 87.12 167 GLY A N 1
ATOM 1367 C CA . GLY A 1 167 ? -18.355 -7.495 12.639 1.00 87.12 167 GLY A CA 1
ATOM 1368 C C . GLY A 1 167 ? -17.158 -8.249 13.246 1.00 87.12 167 GLY A C 1
ATOM 1369 O O . GLY A 1 167 ? -17.277 -8.848 14.313 1.00 87.12 167 GLY A O 1
ATOM 1370 N N . LEU A 1 168 ? -15.981 -8.212 12.612 1.00 86.75 168 LEU A N 1
ATOM 1371 C CA . LEU A 1 168 ? -14.806 -8.994 13.021 1.00 86.75 168 LEU A CA 1
ATOM 1372 C C . LEU A 1 168 ? -13.874 -8.215 13.965 1.00 86.75 168 LEU A C 1
ATOM 1374 O O . LEU A 1 168 ? -13.383 -8.757 14.965 1.00 86.75 168 LEU A O 1
ATOM 1378 N N . ALA A 1 169 ? -13.658 -6.924 13.696 1.00 85.44 169 ALA A N 1
ATOM 1379 C CA . ALA A 1 169 ? -12.746 -6.071 14.460 1.00 85.44 169 ALA A CA 1
ATOM 1380 C C . ALA A 1 169 ? -13.376 -4.726 14.856 1.00 85.44 169 ALA A C 1
ATOM 1382 O O . ALA A 1 169 ? -14.471 -4.373 14.440 1.00 85.44 169 ALA A O 1
ATOM 1383 N N . ALA A 1 170 ? -12.682 -3.983 15.724 1.00 81.75 170 ALA A N 1
ATOM 1384 C CA . ALA A 1 170 ? -13.032 -2.614 16.126 1.00 81.75 170 ALA A CA 1
ATOM 1385 C C . ALA A 1 170 ? -14.446 -2.381 16.708 1.00 81.75 170 ALA A C 1
ATOM 1387 O O . ALA A 1 170 ? -14.840 -1.233 16.863 1.00 81.75 170 ALA A O 1
ATOM 1388 N N . LEU A 1 171 ? -15.181 -3.429 17.102 1.00 84.00 171 LEU A N 1
ATOM 1389 C CA . LEU A 1 171 ? -16.590 -3.358 17.547 1.00 84.00 171 LEU A CA 1
ATOM 1390 C C . LEU A 1 171 ? -16.861 -2.443 18.746 1.00 84.00 171 LEU A C 1
ATOM 1392 O O . LEU A 1 171 ? -17.999 -2.073 18.996 1.00 84.00 171 LEU A O 1
ATOM 1396 N N . ARG A 1 172 ? -15.820 -2.088 19.506 1.00 82.88 172 ARG A N 1
ATOM 1397 C CA . ARG A 1 172 ? -15.929 -1.140 20.625 1.00 82.88 172 ARG A CA 1
ATOM 1398 C C . ARG A 1 172 ? -16.055 0.314 20.169 1.00 82.88 172 ARG A C 1
ATOM 1400 O O . ARG A 1 172 ? -16.384 1.164 20.985 1.00 82.88 172 ARG A O 1
ATOM 1407 N N . TYR A 1 173 ? -15.743 0.602 18.908 1.00 85.06 173 TYR A N 1
ATOM 1408 C CA . TYR A 1 173 ? -15.798 1.941 18.342 1.00 85.06 173 TYR A CA 1
ATOM 1409 C C . TYR A 1 173 ? -16.978 2.046 17.371 1.00 85.06 173 TYR A C 1
ATOM 1411 O O . TYR A 1 173 ? -17.186 1.124 16.567 1.00 85.06 173 TYR A O 1
ATOM 1419 N N . PRO A 1 174 ? -17.726 3.163 17.400 1.00 88.81 174 PRO A N 1
ATOM 1420 C CA . PRO A 1 174 ? -18.767 3.411 16.416 1.00 88.81 174 PRO A CA 1
ATOM 1421 C C . PRO A 1 174 ? -18.183 3.405 14.999 1.00 88.81 174 PRO A C 1
ATOM 1423 O O . PRO A 1 174 ? -17.089 3.941 14.772 1.00 88.81 174 PRO A O 1
ATOM 1426 N N . ALA A 1 175 ? -18.886 2.782 14.054 1.00 86.81 175 ALA A N 1
ATOM 1427 C CA . ALA A 1 175 ? -18.451 2.679 12.663 1.00 86.81 175 ALA A CA 1
ATOM 1428 C C . ALA A 1 175 ? -18.186 4.062 12.039 1.00 86.81 175 ALA A C 1
ATOM 1430 O O . ALA A 1 175 ? -17.216 4.238 11.297 1.00 86.81 175 ALA A O 1
ATOM 1431 N N . SER A 1 176 ? -18.982 5.064 12.410 1.00 89.12 176 SER A N 1
ATOM 1432 C CA . SER A 1 176 ? -18.844 6.458 11.999 1.00 89.12 176 SER A CA 1
ATOM 1433 C C . SER A 1 176 ? -17.520 7.073 12.457 1.00 89.12 176 SER A C 1
ATOM 1435 O O . SER A 1 176 ? -16.849 7.755 11.681 1.00 89.12 176 SER A O 1
ATOM 1437 N N . GLN A 1 177 ? -17.093 6.792 13.692 1.00 90.31 177 GLN A N 1
ATOM 1438 C CA . GLN A 1 177 ? -15.844 7.316 14.241 1.00 90.31 177 GLN A CA 1
ATOM 1439 C C . GLN A 1 177 ? -14.624 6.687 13.574 1.00 90.31 177 GLN A C 1
ATOM 1441 O O . GLN A 1 177 ? -13.672 7.403 13.262 1.00 90.31 177 GLN A O 1
ATOM 1446 N N . VAL A 1 178 ? -14.649 5.369 13.352 1.00 89.69 178 VAL A N 1
ATOM 1447 C CA . VAL A 1 178 ? -13.569 4.651 12.656 1.00 89.69 178 VAL A CA 1
ATOM 1448 C C . VAL A 1 178 ? -13.423 5.196 11.236 1.00 89.69 178 VAL A C 1
ATOM 1450 O O . VAL A 1 178 ? -12.337 5.616 10.843 1.00 89.69 178 VAL A O 1
ATOM 1453 N N . THR A 1 179 ? -14.538 5.287 10.514 1.00 88.94 179 THR A N 1
ATOM 1454 C CA . THR A 1 179 ? -14.591 5.779 9.133 1.00 88.94 179 THR A CA 1
ATOM 1455 C C . THR A 1 179 ? -14.098 7.226 9.031 1.00 88.94 179 THR A C 1
ATOM 1457 O O . THR A 1 179 ? -13.169 7.512 8.280 1.00 88.94 179 THR A O 1
ATOM 1460 N N . ARG A 1 180 ? -14.631 8.144 9.852 1.00 89.56 180 ARG A N 1
ATOM 1461 C CA . ARG A 1 180 ? -14.261 9.571 9.823 1.00 89.56 180 ARG A CA 1
ATOM 1462 C C . ARG A 1 180 ? -12.785 9.816 10.133 1.00 89.56 180 ARG A C 1
ATOM 1464 O O . ARG A 1 180 ? -12.195 10.739 9.583 1.00 89.56 180 ARG A O 1
ATOM 1471 N N . LYS A 1 181 ? -12.189 9.016 11.025 1.00 91.06 181 LYS A N 1
ATOM 1472 C CA . LYS A 1 181 ? -10.772 9.155 11.386 1.00 91.06 181 LYS A CA 1
ATOM 1473 C C . LYS A 1 181 ? -9.833 8.587 10.327 1.00 91.06 181 LYS A C 1
ATOM 1475 O O . LYS A 1 181 ? -8.729 9.100 10.201 1.00 91.06 181 LYS A O 1
ATOM 1480 N N . LEU A 1 182 ? -10.242 7.549 9.597 1.00 91.50 182 LEU A N 1
ATOM 1481 C CA . LEU A 1 182 ? -9.378 6.864 8.633 1.00 91.50 182 LEU A CA 1
ATOM 1482 C C . LEU A 1 182 ? -9.453 7.460 7.223 1.00 91.50 182 LEU A C 1
ATOM 1484 O O . LEU A 1 182 ? -8.415 7.557 6.578 1.00 91.50 182 LEU A O 1
ATOM 1488 N N . ILE A 1 183 ? -10.620 7.942 6.778 1.00 89.62 183 ILE A N 1
ATOM 1489 C CA . ILE A 1 183 ? -10.817 8.486 5.420 1.00 89.62 183 ILE A CA 1
ATOM 1490 C C . ILE A 1 183 ? -9.780 9.551 5.014 1.00 89.62 183 ILE A C 1
ATOM 1492 O O . ILE A 1 183 ? -9.246 9.436 3.910 1.00 89.62 183 ILE A O 1
ATOM 1496 N N . PRO A 1 184 ? -9.454 10.573 5.837 1.00 91.12 184 PRO A N 1
ATOM 1497 C CA . PRO A 1 184 ? -8.478 11.589 5.438 1.00 91.12 184 PRO A CA 1
ATOM 1498 C C . PRO A 1 184 ? -7.087 10.997 5.181 1.00 91.12 184 PRO A C 1
ATOM 1500 O O . PRO A 1 184 ? -6.419 11.373 4.220 1.00 91.12 184 PRO A O 1
ATOM 1503 N N . TRP A 1 185 ? -6.678 10.020 5.998 1.00 92.94 185 TRP A N 1
ATOM 1504 C CA . TRP A 1 185 ? -5.424 9.291 5.809 1.00 92.94 185 TRP A CA 1
ATOM 1505 C C . TRP A 1 185 ? -5.465 8.410 4.564 1.00 92.94 185 TRP A C 1
ATOM 1507 O O . TRP A 1 185 ? -4.487 8.375 3.822 1.00 92.94 185 TRP A O 1
ATOM 1517 N N . THR A 1 186 ? -6.594 7.744 4.302 1.00 92.50 186 THR A N 1
ATOM 1518 C CA . THR A 1 186 ? -6.798 6.954 3.083 1.00 92.50 186 THR A CA 1
ATOM 1519 C C . THR A 1 186 ? -6.655 7.826 1.837 1.00 92.50 186 THR A C 1
ATOM 1521 O O . THR A 1 186 ? -5.925 7.448 0.928 1.00 92.50 186 THR A O 1
ATOM 1524 N N . TRP A 1 187 ? -7.278 9.010 1.797 1.00 92.56 187 TRP A N 1
ATOM 1525 C CA . TRP A 1 187 ? -7.160 9.932 0.662 1.00 92.56 187 TRP A CA 1
ATOM 1526 C C . TRP A 1 187 ? -5.752 10.496 0.499 1.00 92.56 187 TRP A C 1
ATOM 1528 O O . TRP A 1 187 ? -5.226 10.483 -0.611 1.00 92.56 187 TRP A O 1
ATOM 1538 N N . GLY A 1 188 ? -5.118 10.941 1.588 1.00 96.00 188 GLY A N 1
ATOM 1539 C CA . GLY A 1 188 ? -3.739 11.431 1.541 1.00 96.00 188 GLY A CA 1
ATOM 1540 C C . GLY A 1 188 ? -2.775 10.369 1.006 1.00 96.00 188 GLY A C 1
ATOM 1541 O O . GLY A 1 188 ? -2.006 10.629 0.083 1.00 96.00 188 GLY A O 1
ATOM 1542 N N . ALA A 1 189 ? -2.874 9.139 1.515 1.00 95.94 189 ALA A N 1
ATOM 1543 C CA . ALA A 1 189 ? -2.073 8.021 1.034 1.00 95.94 189 ALA A CA 1
ATOM 1544 C C . ALA A 1 189 ? -2.426 7.627 -0.411 1.00 95.94 189 ALA A C 1
ATOM 1546 O O . ALA A 1 189 ? -1.531 7.311 -1.190 1.00 95.94 189 ALA A O 1
ATOM 1547 N N . PHE A 1 190 ? -3.699 7.694 -0.807 1.00 94.69 190 PHE A N 1
ATOM 1548 C CA . PHE A 1 190 ? -4.123 7.414 -2.179 1.00 94.69 190 PHE A CA 1
ATOM 1549 C C . PHE A 1 190 ? -3.547 8.423 -3.175 1.00 94.69 190 PHE A C 1
ATOM 1551 O O . PHE A 1 190 ? -3.054 8.015 -4.221 1.00 94.69 190 PHE A O 1
ATOM 1558 N N . VAL A 1 191 ? -3.539 9.718 -2.844 1.00 96.69 191 VAL A N 1
ATOM 1559 C CA . VAL A 1 191 ? -2.930 10.759 -3.690 1.00 96.69 191 VAL A CA 1
ATOM 1560 C C . VAL A 1 191 ? -1.435 10.499 -3.868 1.00 96.69 191 VAL A C 1
ATOM 1562 O O . VAL A 1 191 ? -0.944 10.492 -4.996 1.00 96.69 191 VAL A O 1
ATOM 1565 N N . VAL A 1 192 ? -0.715 10.200 -2.781 1.00 97.88 192 VAL A N 1
ATOM 1566 C CA . VAL A 1 192 ? 0.712 9.844 -2.854 1.00 97.88 192 VAL A CA 1
ATOM 1567 C C . VAL A 1 192 ? 0.921 8.592 -3.712 1.00 97.88 192 VAL A C 1
ATOM 1569 O O . VAL A 1 192 ? 1.809 8.570 -4.566 1.00 97.88 192 VAL A O 1
ATOM 1572 N N . ALA A 1 193 ? 0.091 7.561 -3.534 1.00 96.50 193 ALA A N 1
ATOM 1573 C CA . ALA A 1 193 ? 0.152 6.342 -4.331 1.00 96.50 193 ALA A CA 1
ATOM 1574 C C . ALA A 1 193 ? -0.143 6.609 -5.817 1.00 96.50 193 ALA A C 1
ATOM 1576 O O . ALA A 1 193 ? 0.538 6.057 -6.674 1.00 96.50 193 ALA A O 1
ATOM 1577 N N . ALA A 1 194 ? -1.108 7.469 -6.143 1.00 95.06 194 ALA A N 1
ATOM 1578 C CA . ALA A 1 194 ? -1.451 7.813 -7.519 1.00 95.06 194 ALA A CA 1
ATOM 1579 C C . ALA A 1 194 ? -0.307 8.564 -8.215 1.00 95.06 194 ALA A C 1
ATOM 1581 O O . ALA A 1 194 ? 0.086 8.179 -9.313 1.00 95.06 194 ALA A O 1
ATOM 1582 N N . ILE A 1 195 ? 0.280 9.571 -7.555 1.00 97.00 195 ILE A N 1
ATOM 1583 C CA . ILE A 1 195 ? 1.403 10.352 -8.100 1.00 97.00 195 ILE A CA 1
ATOM 1584 C C . ILE A 1 195 ? 2.620 9.453 -8.336 1.00 97.00 195 ILE A C 1
ATOM 1586 O O . ILE A 1 195 ? 3.178 9.423 -9.431 1.00 97.00 195 ILE A O 1
ATOM 1590 N N . THR A 1 196 ? 3.016 8.678 -7.324 1.00 96.88 196 THR A N 1
ATOM 1591 C CA . THR A 1 196 ? 4.167 7.767 -7.440 1.00 96.88 196 THR A CA 1
ATOM 1592 C C . THR A 1 196 ? 3.914 6.639 -8.436 1.00 96.88 196 THR A C 1
ATOM 1594 O O . THR A 1 196 ? 4.802 6.295 -9.207 1.00 96.88 196 THR A O 1
ATOM 1597 N N . GLY A 1 197 ? 2.696 6.094 -8.474 1.00 94.25 197 GLY A N 1
ATOM 1598 C CA . GLY A 1 197 ? 2.301 5.051 -9.417 1.00 94.25 197 GLY A CA 1
ATOM 1599 C C . GLY A 1 197 ? 2.299 5.540 -10.862 1.00 94.25 197 GLY A C 1
ATOM 1600 O O . GLY A 1 197 ? 2.744 4.811 -11.743 1.00 94.25 197 GLY A O 1
ATOM 1601 N N . PHE A 1 198 ? 1.866 6.781 -11.100 1.00 94.44 198 PHE A N 1
ATOM 1602 C CA . PHE A 1 198 ? 1.968 7.416 -12.411 1.00 94.44 198 PHE A CA 1
ATOM 1603 C C . PHE A 1 198 ? 3.428 7.627 -12.822 1.00 94.44 198 PHE A C 1
ATOM 1605 O O . PHE A 1 198 ? 3.783 7.309 -13.950 1.00 94.44 198 PHE A O 1
ATOM 1612 N N . GLY A 1 199 ? 4.289 8.080 -11.902 1.00 94.25 199 GLY A N 1
ATOM 1613 C CA . GLY A 1 199 ? 5.727 8.203 -12.158 1.00 94.25 199 GLY A CA 1
ATOM 1614 C C . GLY A 1 199 ? 6.372 6.878 -12.582 1.00 94.25 199 GLY A C 1
ATOM 1615 O O . GLY A 1 199 ? 7.139 6.857 -13.536 1.00 94.25 199 GLY A O 1
ATOM 1616 N N . LEU A 1 200 ? 6.006 5.769 -11.929 1.00 92.19 200 LEU A N 1
ATOM 1617 C CA . LEU A 1 200 ? 6.471 4.419 -12.284 1.00 92.19 200 LEU A CA 1
ATOM 1618 C C . LEU A 1 200 ? 5.887 3.915 -13.610 1.00 92.19 200 LEU A C 1
ATOM 1620 O O . LEU A 1 200 ? 6.577 3.243 -14.366 1.00 92.19 200 LEU A O 1
ATOM 1624 N N . PHE A 1 201 ? 4.619 4.218 -13.892 1.00 91.62 201 PHE A N 1
ATOM 1625 C CA . PHE A 1 201 ? 3.988 3.893 -15.172 1.00 91.62 201 PHE A CA 1
ATOM 1626 C C . PHE A 1 201 ? 4.673 4.626 -16.327 1.00 91.62 201 PHE A C 1
ATOM 1628 O O . PHE A 1 201 ? 4.959 4.022 -17.358 1.00 91.62 201 PHE A O 1
ATOM 1635 N N . ALA A 1 202 ? 4.976 5.912 -16.136 1.00 91.44 202 ALA A N 1
ATOM 1636 C CA . ALA A 1 202 ? 5.554 6.756 -17.166 1.00 91.44 202 ALA A CA 1
ATOM 1637 C C . ALA A 1 202 ? 6.895 6.215 -17.677 1.00 91.44 202 ALA A C 1
ATOM 1639 O O . ALA A 1 202 ? 7.171 6.346 -18.859 1.00 91.44 202 ALA A O 1
ATOM 1640 N N . THR A 1 203 ? 7.698 5.539 -16.848 1.00 88.62 203 THR A N 1
ATOM 1641 C CA . THR A 1 203 ? 9.013 5.027 -17.277 1.00 88.62 203 THR A CA 1
ATOM 1642 C C . THR A 1 203 ? 8.939 3.928 -18.340 1.00 88.62 203 THR A C 1
ATOM 1644 O O . THR A 1 203 ? 9.942 3.657 -18.992 1.00 88.62 203 THR A O 1
ATOM 1647 N N . ARG A 1 204 ? 7.793 3.247 -18.489 1.00 85.44 204 ARG A N 1
ATOM 1648 C CA . ARG A 1 204 ? 7.587 2.184 -19.489 1.00 85.44 204 ARG A CA 1
ATOM 1649 C C . ARG A 1 204 ? 6.120 2.103 -19.926 1.00 85.44 204 ARG A C 1
ATOM 1651 O O . ARG A 1 204 ? 5.494 1.044 -19.862 1.00 85.44 204 ARG A O 1
ATOM 1658 N N . ALA A 1 205 ? 5.550 3.246 -20.302 1.00 86.62 205 ALA A N 1
ATOM 1659 C CA . ALA A 1 205 ? 4.114 3.396 -20.522 1.00 86.62 205 ALA A CA 1
ATOM 1660 C C . ALA A 1 205 ? 3.564 2.446 -21.599 1.00 86.62 205 ALA A C 1
ATOM 1662 O O . ALA A 1 205 ? 2.505 1.859 -21.391 1.00 86.62 205 ALA A O 1
ATOM 1663 N N . THR A 1 206 ? 4.284 2.245 -22.708 1.00 84.88 206 THR A N 1
ATOM 1664 C CA . THR A 1 206 ? 3.850 1.347 -23.795 1.00 84.88 206 THR A CA 1
ATOM 1665 C C . THR A 1 206 ? 3.719 -0.095 -23.305 1.00 84.88 206 THR A C 1
ATOM 1667 O O . THR A 1 206 ? 2.648 -0.687 -23.403 1.00 84.88 206 THR A O 1
ATOM 1670 N N . GLY A 1 207 ? 4.759 -0.616 -22.648 1.00 82.06 207 GLY A N 1
ATOM 1671 C CA . GLY A 1 207 ? 4.754 -1.976 -22.101 1.00 82.06 207 GLY A CA 1
ATOM 1672 C C . GLY A 1 207 ? 3.707 -2.201 -21.005 1.00 82.06 207 GLY A C 1
ATOM 1673 O O . GLY A 1 207 ? 3.164 -3.296 -20.888 1.00 82.06 207 GLY A O 1
ATOM 1674 N N . TYR A 1 208 ? 3.382 -1.181 -20.204 1.00 85.50 208 TYR A N 1
ATOM 1675 C CA . TYR A 1 208 ? 2.337 -1.317 -19.186 1.00 85.50 208 TYR A CA 1
ATOM 1676 C C . TYR A 1 208 ? 0.924 -1.345 -19.769 1.00 85.50 208 TYR A C 1
ATOM 1678 O O . TYR A 1 208 ? 0.073 -2.035 -19.214 1.00 85.50 208 TYR A O 1
ATOM 1686 N N . VAL A 1 209 ? 0.647 -0.625 -20.859 1.00 86.75 209 VAL A N 1
ATOM 1687 C CA . VAL A 1 209 ? -0.701 -0.600 -21.454 1.00 86.75 209 VAL A CA 1
ATOM 1688 C C . VAL A 1 209 ? -1.083 -1.959 -22.037 1.00 86.75 209 VAL A C 1
ATOM 1690 O O . VAL A 1 209 ? -2.233 -2.372 -21.888 1.00 86.75 209 VAL A O 1
ATOM 1693 N N . ASP A 1 210 ? -0.122 -2.688 -22.602 1.00 86.25 210 ASP A N 1
ATOM 1694 C CA . ASP A 1 210 ? -0.347 -4.027 -23.163 1.00 86.25 210 ASP A CA 1
ATOM 1695 C C . ASP A 1 210 ? -0.330 -5.140 -22.100 1.00 86.25 210 ASP A C 1
ATOM 1697 O O . ASP A 1 210 ? -0.757 -6.270 -22.343 1.00 86.25 210 ASP A O 1
ATOM 1701 N N . ASN A 1 211 ? 0.109 -4.827 -20.880 1.00 87.06 211 ASN A N 1
ATOM 1702 C CA . ASN A 1 211 ? 0.205 -5.791 -19.795 1.00 87.06 211 ASN A CA 1
ATOM 1703 C C . ASN A 1 211 ? -1.179 -6.130 -19.218 1.00 87.06 211 ASN A C 1
ATOM 1705 O O . ASN A 1 211 ? -1.820 -5.310 -18.553 1.00 87.06 211 ASN A O 1
ATOM 1709 N N . THR A 1 212 ? -1.613 -7.382 -19.372 1.00 91.25 212 THR A N 1
ATOM 1710 C CA . THR A 1 212 ? -2.918 -7.851 -18.876 1.00 91.25 212 THR A CA 1
ATOM 1711 C C . THR A 1 212 ? -3.111 -7.623 -17.373 1.00 91.25 212 THR A C 1
ATOM 1713 O O . THR A 1 212 ? -4.193 -7.225 -16.940 1.00 91.25 212 THR A O 1
ATOM 1716 N N . ALA A 1 213 ? -2.080 -7.822 -16.542 1.00 91.19 213 ALA A N 1
ATOM 1717 C CA . ALA A 1 213 ? -2.203 -7.565 -15.106 1.00 91.19 213 ALA A CA 1
ATOM 1718 C C . ALA A 1 213 ? -2.353 -6.069 -14.800 1.00 91.19 213 ALA A C 1
ATOM 1720 O O . ALA A 1 213 ? -3.083 -5.700 -13.875 1.00 91.19 213 ALA A O 1
ATOM 1721 N N . PHE A 1 214 ? -1.719 -5.197 -15.586 1.00 89.69 214 PHE A N 1
ATOM 1722 C CA . PHE A 1 214 ? -1.887 -3.753 -15.441 1.00 89.69 214 PHE A CA 1
ATOM 1723 C C . PHE A 1 214 ? -3.306 -3.331 -15.828 1.00 89.69 214 PHE A C 1
ATOM 1725 O O . PHE A 1 214 ? -3.945 -2.591 -15.081 1.00 89.69 214 PHE A O 1
ATOM 1732 N N . GLN A 1 215 ? -3.839 -3.873 -16.925 1.00 92.75 215 GLN A N 1
ATOM 1733 C CA . GLN A 1 215 ? -5.217 -3.644 -17.363 1.00 92.75 215 GLN A CA 1
ATOM 1734 C C . GLN A 1 215 ? -6.237 -4.091 -16.305 1.00 92.75 215 GLN A C 1
ATOM 1736 O O . GLN A 1 215 ? -7.144 -3.331 -15.964 1.00 92.75 215 GLN A O 1
ATOM 1741 N N . ILE A 1 216 ? -6.055 -5.280 -15.710 1.00 93.81 216 ILE A N 1
ATOM 1742 C CA . ILE A 1 216 ? -6.899 -5.762 -14.603 1.00 93.81 216 ILE A CA 1
ATOM 1743 C C . ILE A 1 216 ? -6.851 -4.777 -13.432 1.00 93.81 216 ILE A C 1
ATOM 1745 O O . ILE A 1 216 ? -7.893 -4.382 -12.911 1.00 93.81 216 ILE A O 1
ATOM 1749 N N . LYS A 1 217 ? -5.657 -4.331 -13.024 1.00 92.19 217 LYS A N 1
ATOM 1750 C CA . LYS A 1 217 ? -5.509 -3.341 -11.947 1.00 92.19 217 LYS A CA 1
ATOM 1751 C C . LYS A 1 217 ? -6.243 -2.037 -12.279 1.00 92.19 217 LYS A C 1
ATOM 1753 O O . LYS A 1 217 ? -6.929 -1.489 -11.417 1.00 92.19 217 LYS A O 1
ATOM 1758 N N . PHE A 1 218 ? -6.114 -1.561 -13.516 1.00 90.69 218 PHE A N 1
ATOM 1759 C CA . PHE A 1 218 ? -6.744 -0.331 -13.988 1.00 90.69 218 PHE A CA 1
ATOM 1760 C C . PHE A 1 218 ? -8.273 -0.442 -14.061 1.00 90.69 218 PHE A C 1
ATOM 1762 O O . PHE A 1 218 ? -8.955 0.554 -13.850 1.00 90.69 218 PHE A O 1
ATOM 1769 N N . LEU A 1 219 ? -8.820 -1.645 -14.268 1.00 95.06 219 LEU A N 1
ATOM 1770 C CA . LEU A 1 219 ? -10.256 -1.927 -14.184 1.00 95.06 219 LEU A CA 1
ATOM 1771 C C . LEU A 1 219 ? -10.756 -2.025 -12.731 1.00 95.06 219 LEU A C 1
ATOM 1773 O O . LEU A 1 219 ? -11.820 -1.502 -12.398 1.00 95.06 219 LEU A O 1
ATOM 1777 N N . LEU A 1 220 ? -9.995 -2.679 -11.848 1.00 95.38 220 LEU A N 1
ATOM 1778 C CA . LEU A 1 220 ? -10.385 -2.880 -10.447 1.00 95.38 220 LEU A CA 1
ATOM 1779 C C . LEU A 1 220 ? -10.392 -1.577 -9.634 1.00 95.38 220 LEU A C 1
ATOM 1781 O O . LEU A 1 220 ? -11.203 -1.438 -8.719 1.00 95.38 220 LEU A O 1
ATOM 1785 N N . LEU A 1 221 ? -9.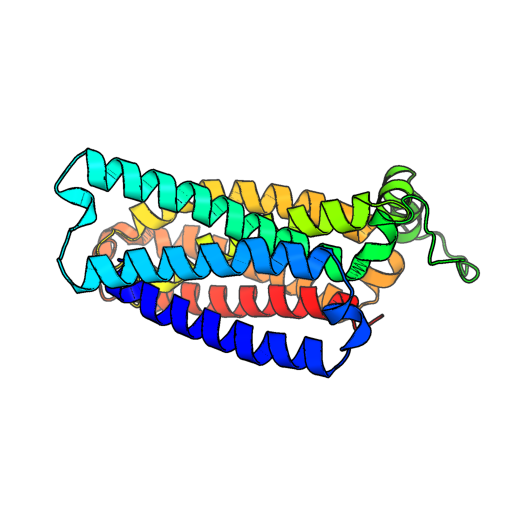520 -0.617 -9.957 1.00 93.31 221 LEU A N 1
ATOM 1786 C CA . LEU A 1 221 ? -9.439 0.669 -9.254 1.00 93.31 221 LEU A CA 1
ATOM 1787 C C . LEU A 1 221 ? -10.754 1.482 -9.335 1.00 93.31 221 LEU A C 1
ATOM 1789 O O . LEU A 1 221 ? -11.289 1.825 -8.278 1.00 93.31 221 LEU A O 1
ATOM 1793 N N . PRO A 1 222 ? -11.342 1.746 -10.522 1.00 93.94 222 PRO A N 1
ATOM 1794 C CA . PRO A 1 222 ? -12.668 2.347 -10.641 1.00 93.94 222 PRO A CA 1
ATOM 1795 C C . PRO A 1 222 ? -13.756 1.565 -9.907 1.00 93.94 222 PRO A C 1
ATOM 1797 O O . PRO A 1 222 ? -14.586 2.176 -9.242 1.00 93.94 222 PRO A O 1
ATOM 1800 N N . LEU A 1 223 ? -13.741 0.228 -9.966 1.00 95.19 223 LEU A N 1
ATOM 1801 C CA . LEU A 1 223 ? -14.714 -0.602 -9.244 1.00 95.19 223 LEU A CA 1
ATOM 1802 C C . LEU A 1 223 ? -14.603 -0.422 -7.724 1.00 95.19 223 LEU A C 1
ATOM 1804 O O . LEU A 1 223 ? -15.622 -0.314 -7.043 1.00 95.19 223 LEU A O 1
ATOM 1808 N N . ALA A 1 224 ? -13.385 -0.316 -7.187 1.00 93.12 224 ALA A N 1
ATOM 1809 C CA . ALA A 1 224 ? -13.160 -0.023 -5.774 1.00 93.12 224 ALA A CA 1
ATOM 1810 C C . ALA A 1 224 ? -13.668 1.378 -5.398 1.00 93.12 224 ALA A C 1
ATOM 1812 O O . ALA A 1 224 ? -14.335 1.537 -4.372 1.00 93.12 224 ALA A O 1
ATOM 1813 N N . CYS A 1 225 ? -13.427 2.380 -6.250 1.00 89.44 225 CYS A N 1
ATOM 1814 C CA . CYS A 1 225 ? -13.964 3.730 -6.073 1.00 89.44 225 CYS A CA 1
ATOM 1815 C C . CYS A 1 225 ? -15.498 3.748 -6.104 1.00 89.44 225 CYS A C 1
ATOM 1817 O O . CYS A 1 225 ? -16.115 4.391 -5.256 1.00 89.44 225 CYS A O 1
ATOM 1819 N N . LEU A 1 226 ? -16.122 3.018 -7.031 1.00 92.94 226 LEU A N 1
ATOM 1820 C CA . LEU A 1 226 ? -17.577 2.893 -7.128 1.00 92.94 226 LEU A CA 1
ATOM 1821 C C . LEU A 1 226 ? -18.165 2.190 -5.902 1.00 92.94 226 LEU A C 1
ATOM 1823 O O . LEU A 1 226 ? -19.159 2.665 -5.355 1.00 92.94 226 LEU A O 1
ATOM 1827 N N . ASN A 1 227 ? -17.534 1.116 -5.418 1.00 94.00 227 ASN A N 1
ATOM 1828 C CA . ASN A 1 227 ? -17.948 0.432 -4.192 1.00 94.00 227 ASN A CA 1
ATOM 1829 C C . ASN A 1 227 ? -17.869 1.367 -2.972 1.00 94.00 227 ASN A C 1
ATOM 1831 O O . ASN A 1 227 ? -18.810 1.440 -2.180 1.00 94.00 227 ASN A O 1
ATOM 1835 N N . MET A 1 228 ? -16.784 2.139 -2.850 1.00 87.81 228 MET A N 1
ATOM 1836 C CA . MET A 1 228 ? -16.635 3.138 -1.790 1.00 87.81 228 MET A CA 1
ATOM 1837 C C . MET A 1 228 ? -17.689 4.247 -1.909 1.00 87.81 228 MET A C 1
ATOM 1839 O O . MET A 1 228 ? -18.337 4.583 -0.921 1.00 87.81 228 MET A O 1
ATOM 1843 N N . ALA A 1 229 ? -17.908 4.797 -3.105 1.00 87.00 229 ALA A N 1
ATOM 1844 C CA . ALA A 1 229 ? -18.918 5.827 -3.338 1.00 87.00 229 ALA A CA 1
ATOM 1845 C C . ALA A 1 229 ? -20.323 5.313 -2.993 1.00 87.00 229 ALA A C 1
ATOM 1847 O O . ALA A 1 229 ? -21.071 5.981 -2.279 1.00 87.00 229 ALA A O 1
ATOM 1848 N N . TRP A 1 230 ? -20.663 4.095 -3.418 1.00 88.44 230 TRP A N 1
ATOM 1849 C CA . TRP A 1 230 ? -21.918 3.443 -3.061 1.00 88.44 230 TRP A CA 1
ATOM 1850 C C . TRP A 1 230 ? -22.069 3.303 -1.543 1.00 88.44 230 TRP A C 1
ATOM 1852 O O . TRP A 1 230 ? -23.098 3.688 -0.984 1.00 88.44 230 TRP A O 1
ATOM 1862 N N . PHE A 1 231 ? -21.030 2.823 -0.854 1.00 88.31 231 PHE A N 1
ATOM 1863 C CA . PHE A 1 231 ? -21.031 2.718 0.601 1.00 88.31 231 PHE A CA 1
ATOM 1864 C C . PHE A 1 231 ? -21.261 4.080 1.274 1.00 88.31 231 PHE A C 1
ATOM 1866 O O . PHE A 1 231 ? -22.148 4.186 2.118 1.00 88.31 231 PHE A O 1
ATOM 1873 N N . GLN A 1 232 ? -20.530 5.126 0.879 1.00 86.19 232 GLN A N 1
ATOM 1874 C CA . GLN A 1 232 ? -20.635 6.463 1.477 1.00 86.19 232 GLN A CA 1
ATOM 1875 C C . GLN A 1 232 ? -21.997 7.126 1.212 1.00 86.19 232 GLN A C 1
ATOM 1877 O O . GLN A 1 232 ? -22.612 7.681 2.122 1.00 86.19 232 GLN A O 1
ATOM 1882 N N . PHE A 1 233 ? -22.504 7.059 -0.021 1.00 85.88 233 PHE A N 1
ATOM 1883 C CA . PHE A 1 233 ? -23.720 7.780 -0.408 1.00 85.88 233 PHE A CA 1
ATOM 1884 C C . PHE A 1 233 ? -25.020 7.024 -0.125 1.00 85.88 233 PHE A C 1
ATOM 1886 O O . PHE A 1 233 ? -26.068 7.660 -0.008 1.00 85.88 233 PHE A O 1
ATOM 1893 N N . ARG A 1 234 ? -24.995 5.691 -0.014 1.00 86.44 234 ARG A N 1
ATOM 1894 C CA . ARG A 1 234 ? -26.187 4.889 0.306 1.00 86.44 234 ARG A CA 1
ATOM 1895 C C . ARG A 1 234 ? -26.115 4.338 1.720 1.00 86.44 234 ARG A C 1
ATOM 1897 O O . ARG A 1 234 ? -26.896 4.740 2.578 1.00 86.44 234 ARG A O 1
ATOM 1904 N N . THR A 1 235 ? -25.172 3.439 1.968 1.00 79.94 235 THR A N 1
ATOM 1905 C CA . THR A 1 235 ? -25.138 2.625 3.189 1.00 79.94 235 THR A CA 1
ATOM 1906 C C . THR A 1 235 ? -24.801 3.453 4.430 1.00 79.94 235 THR A C 1
ATOM 1908 O O . THR A 1 235 ? -25.429 3.293 5.476 1.00 79.94 235 THR A O 1
ATOM 1911 N N . PHE A 1 236 ? -23.860 4.390 4.310 1.00 83.69 236 PHE A N 1
ATOM 1912 C CA . PHE A 1 236 ? -23.398 5.226 5.414 1.00 83.69 236 PHE A CA 1
ATOM 1913 C C . PHE A 1 236 ? -24.418 6.300 5.822 1.00 83.69 236 PHE A C 1
ATOM 1915 O O . PHE A 1 236 ? -24.400 6.754 6.961 1.00 83.69 236 PHE A O 1
ATOM 1922 N N . ARG A 1 237 ? -25.387 6.660 4.964 1.00 82.19 237 ARG A N 1
ATOM 1923 C CA . ARG A 1 237 ? -26.474 7.584 5.356 1.00 82.19 237 ARG A CA 1
ATOM 1924 C C . ARG A 1 237 ? -27.359 7.012 6.463 1.00 82.19 237 ARG A C 1
ATOM 1926 O O . ARG A 1 237 ? -27.881 7.772 7.269 1.00 82.19 237 ARG A O 1
ATOM 1933 N N . GLY A 1 238 ? -27.491 5.686 6.525 1.00 79.62 238 GLY A N 1
ATOM 1934 C CA . GLY A 1 238 ? -28.208 4.983 7.589 1.00 79.62 238 GLY A CA 1
ATOM 1935 C C . GLY A 1 238 ? -27.348 4.640 8.806 1.00 79.62 238 GLY A C 1
ATOM 1936 O O . GLY A 1 238 ? -27.818 3.886 9.654 1.00 79.62 238 GLY A O 1
ATOM 1937 N N . VAL A 1 239 ? -26.100 5.129 8.895 1.00 86.69 239 VAL A N 1
ATOM 1938 C CA . VAL A 1 239 ? -25.146 4.713 9.941 1.00 86.69 239 VAL A CA 1
ATOM 1939 C C . VAL A 1 239 ? -25.680 4.943 11.347 1.00 86.69 239 VAL A C 1
ATOM 1941 O O . VAL A 1 239 ? -25.426 4.124 12.218 1.00 86.69 239 VAL A O 1
ATOM 1944 N N . THR A 1 240 ? -26.493 5.978 11.566 1.00 84.62 240 THR A N 1
ATOM 1945 C CA . THR A 1 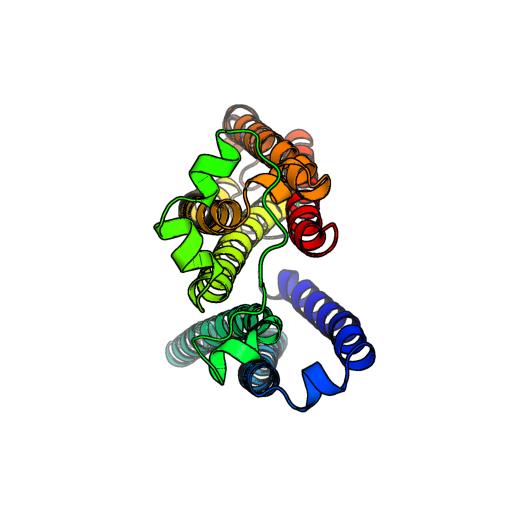240 ? -27.097 6.279 12.874 1.00 84.62 240 THR A CA 1
ATOM 1946 C C . THR A 1 240 ? -27.899 5.113 13.455 1.00 84.62 240 THR A C 1
ATOM 1948 O O . THR A 1 240 ? -27.929 4.959 14.672 1.00 84.62 240 THR A O 1
ATOM 1951 N N . ALA A 1 241 ? -28.493 4.260 12.613 1.00 84.94 241 ALA A N 1
ATOM 1952 C CA . ALA A 1 241 ? -29.277 3.107 13.053 1.00 84.94 241 ALA A CA 1
ATOM 1953 C C . ALA A 1 241 ? -28.423 1.911 13.517 1.00 84.94 241 ALA A C 1
ATOM 1955 O O . ALA A 1 241 ? -28.918 1.054 14.242 1.00 84.94 241 ALA A O 1
ATOM 1956 N N . TRP A 1 242 ? -27.156 1.823 13.100 1.00 87.19 242 TRP A N 1
ATOM 1957 C CA . TRP A 1 242 ? -26.296 0.654 13.345 1.00 87.19 242 TRP A CA 1
ATOM 1958 C C . TRP A 1 242 ? -24.874 1.012 13.802 1.00 87.19 242 TRP A C 1
ATOM 1960 O O . TRP A 1 242 ? -24.010 0.141 13.887 1.00 87.19 242 TRP A O 1
ATOM 1970 N N . ASP A 1 243 ? -24.617 2.277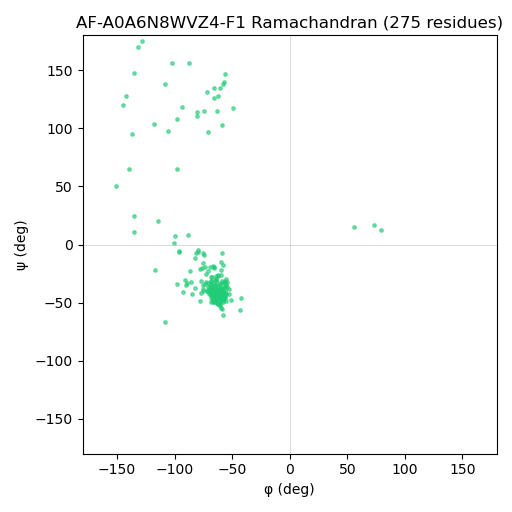 14.135 1.00 86.94 243 ASP A N 1
ATOM 1971 C CA . ASP A 1 243 ? -23.275 2.821 14.373 1.00 86.94 243 ASP A CA 1
ATOM 1972 C C . ASP A 1 243 ? -22.510 2.057 15.468 1.00 86.94 243 ASP A C 1
ATOM 1974 O O . ASP A 1 243 ? -21.336 1.698 15.326 1.00 86.94 243 ASP A O 1
ATOM 1978 N N . THR A 1 244 ? -23.210 1.760 16.562 1.00 85.88 244 THR A N 1
ATOM 1979 C CA . THR A 1 244 ? -22.707 1.002 17.715 1.00 85.88 244 THR A CA 1
ATOM 1980 C C . THR A 1 244 ? -23.071 -0.478 17.660 1.00 85.88 244 THR A C 1
ATOM 1982 O O . THR A 1 244 ? -22.600 -1.246 18.498 1.00 85.88 244 THR A O 1
ATOM 1985 N N . ALA A 1 245 ? -23.868 -0.901 16.674 1.00 81.25 245 ALA A N 1
ATOM 1986 C CA . ALA A 1 245 ? -24.289 -2.284 16.555 1.00 81.25 245 ALA A CA 1
ATOM 1987 C C . ALA A 1 245 ? -23.080 -3.181 16.251 1.00 81.25 245 ALA A C 1
ATOM 1989 O O . ALA A 1 245 ? -22.222 -2.871 15.409 1.00 81.25 245 ALA A O 1
ATOM 1990 N N . ALA A 1 246 ? -23.008 -4.300 16.974 1.00 73.75 246 ALA A N 1
ATOM 1991 C CA . ALA A 1 246 ? -22.053 -5.361 16.685 1.00 73.75 246 ALA A CA 1
ATOM 1992 C C . ALA A 1 246 ? -22.437 -6.093 15.391 1.00 73.75 246 ALA A C 1
ATOM 1994 O O . ALA A 1 246 ? -21.553 -6.447 14.613 1.00 73.75 246 ALA A O 1
ATOM 1995 N N . ASP A 1 247 ? -23.742 -6.259 15.159 1.00 83.12 247 ASP A N 1
ATOM 1996 C CA . ASP A 1 247 ? -24.292 -6.829 13.938 1.00 83.12 247 ASP A CA 1
ATOM 1997 C C . ASP A 1 247 ? -24.741 -5.714 12.988 1.00 83.12 247 ASP A C 1
ATOM 1999 O O . ASP A 1 247 ? -25.694 -4.980 13.249 1.00 83.12 247 ASP A O 1
ATOM 2003 N N . THR A 1 248 ? -23.987 -5.533 11.911 1.00 86.06 248 THR A N 1
ATOM 2004 C CA . THR A 1 248 ? -24.226 -4.506 10.896 1.00 86.06 248 THR A CA 1
ATOM 2005 C C . THR A 1 248 ? -25.189 -5.017 9.816 1.00 86.06 248 THR A C 1
ATOM 2007 O O . THR A 1 248 ? -25.269 -6.226 9.570 1.00 86.06 248 THR A O 1
ATOM 2010 N N . PRO A 1 249 ? -25.898 -4.121 9.103 1.00 89.69 249 PRO A N 1
ATOM 2011 C CA . PRO A 1 249 ? -26.767 -4.517 8.000 1.00 89.69 249 PRO A CA 1
ATOM 2012 C C . PRO A 1 249 ? -26.013 -5.314 6.930 1.00 89.69 249 PRO A C 1
ATOM 2014 O O . PRO A 1 249 ? -24.859 -5.010 6.622 1.00 89.69 249 PRO A O 1
ATOM 2017 N N . MET A 1 250 ? -26.686 -6.274 6.287 1.00 89.75 250 MET A N 1
ATOM 2018 C CA . MET A 1 250 ? -26.088 -7.105 5.228 1.00 89.75 250 MET A CA 1
ATOM 2019 C C . MET A 1 250 ? -25.434 -6.263 4.121 1.00 89.75 250 MET A C 1
ATOM 2021 O O . MET A 1 250 ? -24.341 -6.582 3.667 1.00 89.75 250 MET A O 1
ATOM 2025 N N . ALA A 1 251 ? -26.046 -5.137 3.744 1.00 89.44 251 ALA A N 1
ATOM 2026 C CA . ALA A 1 251 ? -25.480 -4.212 2.762 1.00 89.44 251 ALA A CA 1
ATOM 2027 C C . ALA A 1 251 ? -24.106 -3.647 3.180 1.00 89.44 251 ALA A C 1
ATOM 2029 O O . ALA A 1 251 ? -23.226 -3.490 2.337 1.00 89.44 251 ALA A O 1
ATOM 2030 N N . ALA A 1 252 ? -23.897 -3.370 4.473 1.00 89.00 252 ALA A N 1
ATOM 2031 C CA . ALA A 1 252 ? -22.613 -2.905 4.997 1.00 89.00 252 ALA A CA 1
ATOM 2032 C C . ALA A 1 252 ? -21.565 -4.028 5.001 1.00 89.00 252 ALA A C 1
ATOM 2034 O O . ALA A 1 252 ? -20.418 -3.796 4.622 1.00 89.00 252 ALA A O 1
ATOM 2035 N N . LYS A 1 253 ? -21.971 -5.254 5.358 1.00 92.06 253 LYS A N 1
ATOM 2036 C CA . LYS A 1 253 ? -21.102 -6.440 5.297 1.00 92.06 253 LYS A CA 1
ATOM 2037 C C . LYS A 1 253 ? -20.656 -6.741 3.869 1.00 92.06 253 LYS A C 1
ATOM 2039 O O . LYS A 1 253 ? -19.472 -6.955 3.638 1.00 92.06 253 LYS A O 1
ATOM 2044 N N . LEU A 1 254 ? -21.585 -6.713 2.912 1.00 93.50 254 LEU A N 1
ATOM 2045 C CA . LEU A 1 254 ? -21.287 -6.922 1.496 1.00 93.50 254 LEU A CA 1
ATOM 2046 C C . LEU A 1 254 ? -20.354 -5.839 0.955 1.00 93.50 254 LEU A C 1
ATOM 2048 O O . LEU A 1 254 ? -19.376 -6.175 0.298 1.00 93.50 254 LEU A O 1
ATOM 2052 N N . ALA A 1 255 ? -20.594 -4.565 1.281 1.00 92.69 255 ALA A N 1
ATOM 2053 C CA . ALA A 1 255 ? -19.712 -3.474 0.865 1.00 92.69 255 ALA A CA 1
ATOM 2054 C C . ALA A 1 255 ? -18.271 -3.665 1.372 1.00 92.69 255 ALA A C 1
ATOM 2056 O O . ALA A 1 255 ? -17.327 -3.502 0.595 1.00 92.69 255 ALA A O 1
ATOM 2057 N N . GLY A 1 256 ? -18.107 -4.066 2.640 1.00 92.06 256 GLY A N 1
ATOM 2058 C CA . GLY A 1 256 ? -16.798 -4.384 3.215 1.00 92.06 256 GLY A CA 1
ATOM 2059 C C . GLY A 1 256 ? -16.159 -5.629 2.590 1.00 92.06 256 GLY A C 1
ATOM 2060 O O . GLY A 1 256 ? -14.990 -5.611 2.227 1.00 92.06 256 GLY A O 1
ATOM 2061 N N . GLY A 1 257 ? -16.925 -6.705 2.388 1.00 94.88 257 GLY A N 1
ATOM 2062 C CA . GLY A 1 257 ? -16.430 -7.930 1.752 1.00 94.88 257 GLY A CA 1
ATOM 2063 C C . GLY A 1 257 ? -15.978 -7.716 0.303 1.00 94.88 257 GLY A C 1
ATOM 2064 O O . GLY A 1 257 ? -14.888 -8.142 -0.073 1.00 94.88 257 GLY A O 1
ATOM 2065 N N . ILE A 1 258 ? -16.778 -7.001 -0.495 1.00 95.69 258 ILE A N 1
ATOM 2066 C CA . ILE A 1 258 ? -16.446 -6.637 -1.880 1.00 95.69 258 ILE A CA 1
ATOM 2067 C C . ILE A 1 258 ? -15.207 -5.739 -1.909 1.00 95.69 258 ILE A C 1
ATOM 2069 O O . ILE A 1 258 ? -14.309 -5.975 -2.713 1.00 95.69 258 ILE A O 1
ATOM 2073 N N . SER A 1 259 ? -15.120 -4.754 -1.010 1.00 95.31 259 SER A N 1
ATOM 2074 C CA . SER A 1 259 ? -13.944 -3.885 -0.878 1.00 95.31 259 SER A CA 1
ATOM 2075 C C . SER A 1 259 ? -12.664 -4.696 -0.650 1.00 95.31 259 SER A C 1
ATOM 2077 O O . SER A 1 259 ? -11.692 -4.526 -1.388 1.00 95.31 259 SER A O 1
ATOM 2079 N N . LEU A 1 260 ? -12.676 -5.645 0.294 1.00 94.62 260 LEU A N 1
ATOM 2080 C CA . LEU A 1 260 ? -11.518 -6.501 0.569 1.00 94.62 260 LEU A CA 1
ATOM 2081 C C . LEU A 1 260 ? -11.106 -7.350 -0.638 1.00 94.62 260 LEU A C 1
ATOM 2083 O O . LEU A 1 260 ? -9.913 -7.467 -0.917 1.00 94.62 260 LEU A O 1
ATOM 2087 N N . LEU A 1 261 ? -12.071 -7.912 -1.371 1.00 95.94 261 LEU A N 1
ATOM 2088 C CA . LEU A 1 261 ? -11.795 -8.693 -2.580 1.00 95.94 261 LEU A CA 1
ATOM 2089 C C . LEU A 1 261 ? -11.189 -7.828 -3.692 1.00 95.94 261 LEU A C 1
ATOM 2091 O O . LEU A 1 261 ? -10.202 -8.227 -4.310 1.00 95.94 261 LEU A O 1
ATOM 2095 N N . LEU A 1 262 ? -11.735 -6.629 -3.912 1.00 96.19 262 LEU A N 1
ATOM 2096 C CA . LEU A 1 262 ? -11.222 -5.686 -4.906 1.00 96.19 262 LEU A CA 1
ATOM 2097 C C . LEU A 1 262 ? -9.792 -5.253 -4.572 1.00 96.19 262 LEU A C 1
ATOM 2099 O O . LEU A 1 262 ? -8.921 -5.310 -5.437 1.00 96.19 262 LEU A O 1
ATOM 2103 N N . TRP A 1 263 ? -9.515 -4.885 -3.318 1.00 95.25 263 TRP A N 1
ATOM 2104 C CA . TRP A 1 263 ? -8.170 -4.484 -2.898 1.00 95.25 263 TRP A CA 1
ATOM 2105 C C . TRP A 1 263 ? -7.165 -5.632 -2.931 1.00 95.25 263 TRP A C 1
ATOM 2107 O O . TRP A 1 263 ? -6.032 -5.421 -3.366 1.00 95.25 263 TRP A O 1
ATOM 2117 N N . ALA A 1 264 ? -7.566 -6.848 -2.553 1.00 94.38 264 ALA A N 1
ATOM 2118 C CA . ALA A 1 264 ? -6.727 -8.030 -2.731 1.00 94.38 264 ALA A CA 1
ATOM 2119 C C . ALA A 1 264 ? -6.371 -8.232 -4.214 1.00 94.38 264 ALA A C 1
ATOM 2121 O O . ALA A 1 264 ? -5.195 -8.395 -4.544 1.00 94.38 264 ALA A O 1
ATOM 2122 N N . GLY A 1 265 ? -7.357 -8.121 -5.111 1.00 95.06 265 GLY A N 1
ATOM 2123 C CA . GLY A 1 265 ? -7.149 -8.170 -6.559 1.00 95.06 265 GLY A CA 1
ATOM 2124 C C . GLY A 1 265 ? -6.198 -7.082 -7.067 1.00 95.06 265 GLY A C 1
ATOM 2125 O O . GLY A 1 265 ? -5.259 -7.391 -7.794 1.00 95.06 265 GLY A O 1
ATOM 2126 N N . ILE A 1 266 ? -6.371 -5.828 -6.636 1.00 95.25 266 ILE A N 1
ATOM 2127 C CA . ILE A 1 266 ? -5.511 -4.689 -7.014 1.00 95.25 266 ILE A CA 1
ATOM 2128 C C . ILE A 1 266 ? -4.052 -4.929 -6.600 1.00 95.25 266 ILE A C 1
ATOM 2130 O O . ILE A 1 266 ? -3.132 -4.647 -7.373 1.00 95.25 266 ILE A O 1
ATOM 2134 N N . ILE A 1 267 ? -3.823 -5.447 -5.388 1.00 93.38 267 ILE A N 1
ATOM 2135 C CA . ILE A 1 267 ? -2.476 -5.733 -4.872 1.00 93.38 267 ILE A CA 1
ATOM 2136 C C . ILE A 1 267 ? -1.836 -6.885 -5.647 1.00 93.38 267 ILE A C 1
ATOM 2138 O O . ILE A 1 267 ? -0.676 -6.771 -6.043 1.00 93.38 267 ILE A O 1
ATOM 2142 N N . LEU A 1 268 ? -2.576 -7.975 -5.875 1.00 92.75 268 LEU A N 1
ATOM 2143 C CA . LEU A 1 268 ? -2.088 -9.135 -6.624 1.00 92.75 268 LEU A CA 1
ATOM 2144 C C . LEU A 1 268 ? -1.762 -8.756 -8.069 1.00 92.75 268 LEU A C 1
ATOM 2146 O O . LEU A 1 268 ? -0.645 -9.001 -8.521 1.00 92.75 268 LEU A O 1
ATOM 2150 N N . ALA A 1 269 ? -2.677 -8.067 -8.754 1.00 92.31 269 ALA A N 1
ATOM 2151 C CA . ALA A 1 269 ? -2.460 -7.556 -10.102 1.00 92.31 269 ALA A CA 1
ATOM 2152 C C . ALA A 1 269 ? -1.221 -6.647 -10.159 1.00 92.31 269 ALA A C 1
ATOM 2154 O O . ALA A 1 269 ? -0.343 -6.846 -10.992 1.00 92.31 269 ALA A O 1
ATOM 2155 N N . GLY A 1 270 ? -1.069 -5.726 -9.200 1.00 89.06 270 GLY A N 1
ATOM 2156 C CA . GLY A 1 270 ? 0.108 -4.858 -9.109 1.00 89.06 270 GLY A CA 1
ATOM 2157 C C . GLY A 1 270 ? 1.427 -5.568 -8.771 1.00 89.06 270 GLY A C 1
ATOM 2158 O O . GLY A 1 270 ? 2.493 -5.000 -8.988 1.00 89.06 270 GLY A O 1
ATOM 2159 N N . ARG A 1 271 ? 1.399 -6.788 -8.223 1.00 88.94 271 ARG A N 1
ATOM 2160 C CA . ARG A 1 271 ? 2.599 -7.631 -8.073 1.00 88.94 271 ARG A CA 1
ATOM 2161 C C . ARG A 1 271 ? 2.913 -8.383 -9.366 1.00 88.94 271 ARG A C 1
ATOM 2163 O O . ARG A 1 271 ? 4.086 -8.528 -9.710 1.00 88.94 271 ARG A O 1
ATOM 2170 N N . TRP A 1 272 ? 1.884 -8.840 -10.075 1.00 87.62 272 TRP A N 1
ATOM 2171 C CA . TRP A 1 272 ? 2.019 -9.598 -11.321 1.00 87.62 272 TRP A CA 1
ATOM 2172 C C . TRP A 1 272 ? 2.462 -8.752 -12.515 1.00 87.62 272 TRP A C 1
ATOM 2174 O O . TRP A 1 272 ? 3.124 -9.283 -13.401 1.00 87.62 272 TRP A O 1
ATOM 2184 N N . THR A 1 273 ? 2.204 -7.442 -12.513 1.00 85.31 273 THR A N 1
ATOM 2185 C CA . THR A 1 273 ? 2.698 -6.525 -13.558 1.00 85.31 273 THR A CA 1
ATOM 2186 C C . THR A 1 273 ? 4.212 -6.582 -13.749 1.00 85.31 273 THR A C 1
ATOM 2188 O O . THR A 1 273 ? 4.684 -6.433 -14.864 1.00 85.31 273 THR A O 1
ATOM 2191 N N . GLY A 1 274 ? 4.985 -6.840 -12.688 1.00 78.31 274 GLY A N 1
ATOM 2192 C CA . GLY A 1 274 ? 6.444 -6.981 -12.791 1.00 78.31 274 GLY A CA 1
ATOM 2193 C C . GLY A 1 274 ? 6.931 -8.344 -13.300 1.00 78.31 274 GLY A C 1
ATOM 2194 O O . GLY A 1 274 ? 8.132 -8.522 -13.454 1.00 78.31 274 GLY A O 1
ATOM 2195 N N . HIS A 1 275 ? 6.031 -9.310 -13.505 1.00 78.88 275 HIS A N 1
ATOM 2196 C CA . HIS A 1 275 ? 6.366 -10.680 -13.916 1.00 78.88 275 HIS A CA 1
ATOM 2197 C C . HIS A 1 275 ? 5.797 -11.051 -15.294 1.00 78.88 275 HIS A C 1
ATOM 2199 O O . HIS A 1 275 ? 6.303 -11.977 -15.917 1.00 78.88 275 HIS A O 1
ATOM 2205 N N . LEU A 1 276 ? 4.753 -10.353 -15.754 1.00 73.50 276 LEU A N 1
ATOM 2206 C CA . LEU A 1 276 ? 4.157 -10.509 -17.086 1.00 73.50 276 LEU A CA 1
ATOM 2207 C C . LEU A 1 276 ? 4.705 -9.434 -18.028 1.00 73.50 276 LEU A C 1
ATOM 2209 O O . LEU A 1 276 ? 3.972 -8.521 -18.398 1.00 73.50 276 LEU A O 1
ATOM 2213 N N . ILE A 1 277 ? 6.004 -9.493 -18.310 1.00 58.66 277 ILE A N 1
ATOM 2214 C CA . ILE A 1 277 ? 6.699 -8.555 -19.203 1.00 58.66 277 ILE A CA 1
ATOM 2215 C C . ILE A 1 277 ? 6.948 -9.246 -20.536 1.00 58.66 277 ILE A C 1
ATOM 2217 O O . ILE A 1 277 ? 7.347 -10.431 -20.489 1.00 58.66 277 ILE A O 1
#

Sequence (277 aa):
MIHRLLPWTFVALAVNLVTGSLFVLARPVRYVYNPVVSFKLACLIPAVAMAFAIWWMNRREHGYWERTPVRLGTARAIAVVSLCCWIGVMLAGRWIAYSEYITDPFYFPFAWEELTAYPSIWQWIQDHPIAQHIGFTWWFPFLESIHVIAIGLVVGSILMVDLRLLGLAALRYPASQVTRKLIPWTWGAFVVAAITGFGLFATRATGYVDNTAFQIKFLLLPLACLNMAWFQFRTFRGVTAWDTAADTPMAAKLAGGISLLLWAGIILAGRWTGHLI

Foldseek 3Di:
DLVQCLVVVVVVVVVCVVVVVVVCVVPVPLQVPQVLNVQLCVLVVLLVVLSVVVSVQCVVDPCSQVPDPVSVVVNVVSVVSSVVSVLSNLLSVLCSVVSVCVVPQQDAPDPDDDPDDDDDPLVVLQPPPLLQVCLRGCVVSVLVSLLSVLLCLLLVLLLQLLCQLQLRDPLQFFSVVSCVVSVVSNVVSVVSNVVSVSSNCSNRVPLLVPQPLSVQLVVLVVVLVVLVVCCVPPVVVCSVVCRNPSDHDPSSNVSSVSNNVSSVSNVVSVVCSVVRD

Solvent-accessible surface area (backbone atoms only — not comparable to full-atom values): 14603 Å² total; per-residue (Å²): 108,67,86,73,50,48,62,56,52,52,51,51,50,52,51,48,50,57,59,49,48,53,53,38,72,75,41,45,73,70,47,74,77,31,69,43,45,55,52,23,47,66,20,42,54,56,31,52,50,52,53,48,50,55,51,53,50,49,72,76,34,84,62,56,47,75,74,40,74,66,43,37,49,50,53,50,52,51,50,51,54,33,50,54,19,51,51,46,30,54,41,27,65,46,38,57,83,47,52,62,43,76,79,34,65,75,63,71,94,71,82,78,73,82,80,80,89,70,98,40,74,40,50,57,47,22,70,31,68,67,17,45,53,30,59,59,32,64,48,38,53,49,37,53,27,54,22,50,52,19,46,51,48,27,50,52,43,48,49,55,46,25,32,37,33,60,50,76,36,65,61,91,49,38,52,61,60,52,43,66,67,35,50,63,54,28,50,54,22,43,53,51,21,51,55,32,47,47,53,60,41,23,41,46,28,57,66,44,70,74,18,66,36,41,46,51,28,64,54,37,51,58,52,43,51,50,50,49,50,48,38,59,72,53,57,49,70,54,33,87,82,39,30,70,46,58,76,50,57,68,70,44,28,49,49,22,53,50,46,52,53,37,53,52,48,36,53,52,22,64,58,42,43,81,71,60,119

Radius of gyration: 21.6 Å; Cα contacts (8 Å, |Δi|>4): 256; chains: 1; bounding box: 56×35×69 Å

Nearest PDB structures (foldseek):
  3q0k-assembly1_B  TM=2.014E-01  e=5.046E+00  Homo sapiens
  3hai-assembly2_D  TM=1.824E-01  e=4.061E+00  Homo sapiens

Mean predicted aligned error: 6.67 Å

Secondary structure (DSSP, 8-state):
-HHHHHHHHHHHHHHHHHHHHHHHHHSHHHHHS-HHHHHHHHHHHHHHHHHHHHHHHHHHSTTGGGSSHHHHHHHHHHHHHHHHHHHHHHHHHHHGGGTHHHH-TT-----PPP------HHHHHHHSHHHHHHHTSTHHHHHHHHHHHHHHHHHHHHHHHHHHHTTSS-TTS-HHHHHHHHHHHHHHHHHHHHHHHHHHHHTTHHHHHH-HHHHHHHHHHHHHHHHHHHIIIIIGGGGGGTTT-SS--HHHHHHHHHHHHHHHHHHHHHHHTTT--